Protein AF-A0A0J6UL22-F1 (afdb_monomer)

Organism: NCBI:txid298794

Foldseek 3Di:
DLPADQADPVRHGDPDGDPPVSVVVSLVVDPPVSNVVVVVVVVVVVVVVQVVCVVVVNDAPAAAADDAPFKDFPDWDFLDQDPPPRWTKIKTKIKGKHFQQFDDPVNVVVVVVVPWFWKAQPVPRAIWTKAWDAWDQDPVRDTFGWIWIGHGRDIDIDTPVRVVPTSIDGDDPVSSSVNNVVVVVPDDRIDIDIWIWTFIPCVVLVVLADDPRPYWYWYAHPVRDITITDIHDPLCVQSSCVSSVVWRPPADQLVSVLCCALVLFKKWAWAQRKIWHWDADPNDTFIWIPNDDPVCVVVLVVLVWDWDQDPNDITITQDDDPSSSSSSVSVCVVIPTGGIHTRPPPD

InterPro domains:
  IPR026741 Protein strawberry notch [PTHR12706] (19-246)
  IPR026937 Strawberry notch, helicase C domain [PF13871] (14-64)

pLDDT: mean 83.45, std 11.97, range [28.03, 97.56]

Secondary structure (DSSP, 8-state):
------B-TTSPBPSSPPPHHHHHHHHTTS-HHHHHHHHHHHHHHHHHHHHHHHHTT----SSEE---SEEEEEEEEEEEE-TTT--EEEEEEEEEEEE-----HHHHHHHHHTTPEEEEETTT--EEEEEEEEEEE-TTS-EEEEEEEEETTEEEEEEHHHHHTS-EEE--HHHHHHHHHHHHHHS-SEEEEEEEEEES--GGGGGGS-SS---EEEEE-TT--EEEEEEE-TTTHHHHHHHTT--S-SPPPHHHHHHHHHTTSEEEEETTTEEEEEEEETTEEEEEEE---HHHHHHHHHTT-EEEEETTEEEEEEPSSHHHHHHHHHHHHHS-EEEEEE-----

Solvent-accessible surface area (backbone atoms only — not comparable to full-atom values): 19570 Å² total; per-residue (Å²): 130,76,83,74,78,62,52,43,99,85,73,44,72,46,90,79,69,72,56,67,70,60,49,51,62,38,50,73,68,46,58,68,74,58,39,51,56,53,50,51,60,44,50,56,51,49,50,52,50,48,51,50,26,53,76,68,71,70,61,78,89,53,77,43,72,64,82,62,80,37,32,44,80,77,45,82,43,83,45,42,67,40,88,89,76,67,50,58,15,31,42,31,36,28,43,37,34,33,69,61,78,54,60,49,68,67,62,54,51,51,43,38,75,76,66,28,43,48,27,30,23,76,82,78,61,48,48,35,33,42,32,86,42,79,63,45,72,46,97,86,69,50,76,44,57,29,31,29,42,37,37,50,85,47,76,46,81,34,46,51,70,58,48,70,72,39,56,61,39,81,52,55,70,65,61,43,51,55,34,44,52,53,51,61,71,67,52,66,70,57,48,77,47,80,44,35,33,42,31,60,69,52,78,93,49,51,90,41,52,76,76,91,71,82,56,34,36,35,41,61,30,78,87,69,50,78,47,56,27,35,70,44,55,79,89,49,39,45,35,30,29,45,61,42,69,62,46,51,68,77,79,72,53,35,55,58,51,41,51,34,17,69,71,52,53,24,27,39,35,26,52,84,68,27,33,39,34,54,43,77,54,97,92,38,85,42,38,33,53,41,65,74,48,80,84,48,45,64,62,46,38,75,46,59,35,47,73,48,77,54,95,93,36,82,45,38,32,48,48,78,68,77,60,20,21,56,30,44,37,55,43,38,78,78,27,46,75,56,44,44,40,70,39,76,81,76,125

Nearest PDB structures (foldseek):
  5jlt-assembly3_D  TM=4.106E-01  e=2.863E+00  Tequatrovirus T4
  5w2d-assembly1_A  TM=1.701E-01  e=7.335E-01  Campylobacter jejuni
  5w17-assembly1_A  TM=1.664E-01  e=1.115E+00  Campylobacter jejuni subsp. jejuni NCTC 11168 = ATCC 700819
  8iyd-assembly1_W  TM=1.913E-01  e=1.609E+00  Escherichia phage Lambda
  5jlt-assembly1_A  TM=1.687E-01  e=4.131E+00  Tequatrovirus T4

Structure (mmCIF, N/CA/C/O backbone):
data_AF-A0A0J6UL22-F1
#
_entry.id   AF-A0A0J6UL22-F1
#
loop_
_atom_site.group_PDB
_atom_site.id
_atom_site.type_symbol
_atom_site.label_atom_id
_atom_site.label_alt_id
_atom_site.label_comp_id
_atom_site.label_asym_id
_atom_site.label_entity_id
_atom_site.label_seq_id
_atom_site.pdbx_PDB_ins_code
_atom_site.Cartn_x
_atom_site.Cartn_y
_atom_site.Cartn_z
_atom_site.occupancy
_atom_site.B_iso_or_equiv
_atom_site.auth_seq_id
_atom_site.auth_comp_id
_atom_site.auth_asym_id
_atom_site.auth_atom_id
_atom_site.pdbx_PDB_model_num
ATOM 1 N N . MET A 1 1 ? 22.409 -1.452 49.824 1.00 47.41 1 MET A N 1
ATOM 2 C CA . MET A 1 1 ? 22.297 -0.756 48.522 1.00 47.41 1 MET A CA 1
ATOM 3 C C . MET A 1 1 ? 22.723 -1.725 47.426 1.00 47.41 1 MET A C 1
ATOM 5 O O . MET A 1 1 ? 23.631 -2.503 47.690 1.00 47.41 1 MET A O 1
ATOM 9 N N . PRO A 1 2 ? 22.078 -1.743 46.251 1.00 55.66 2 PRO A N 1
ATOM 10 C CA . PRO A 1 2 ? 22.186 -2.836 45.271 1.00 55.66 2 PRO A CA 1
ATOM 11 C C . PRO A 1 2 ? 23.526 -2.958 44.512 1.00 55.66 2 PRO A C 1
ATOM 13 O O . PRO A 1 2 ? 23.614 -3.760 43.587 1.00 55.66 2 PRO A O 1
ATOM 16 N N . GLY A 1 3 ? 24.579 -2.219 44.889 1.00 62.38 3 GLY A N 1
ATOM 17 C CA . GLY A 1 3 ? 25.902 -2.326 44.250 1.00 62.38 3 GLY A CA 1
ATOM 18 C C . GLY A 1 3 ? 25.899 -1.976 42.756 1.00 62.38 3 GLY A C 1
ATOM 19 O O . GLY A 1 3 ? 26.739 -2.461 42.006 1.00 62.38 3 GLY A O 1
ATOM 20 N N . LEU A 1 4 ? 24.913 -1.184 42.327 1.00 71.81 4 LEU A N 1
ATOM 21 C CA . LEU A 1 4 ? 24.757 -0.667 40.974 1.00 71.81 4 LEU A CA 1
ATOM 22 C C . LEU A 1 4 ? 25.234 0.780 40.965 1.00 71.81 4 LEU A C 1
ATOM 24 O O . LEU A 1 4 ? 24.544 1.661 41.477 1.00 71.81 4 LEU A O 1
ATOM 28 N N . THR A 1 5 ? 26.400 1.017 40.380 1.00 74.56 5 THR A N 1
ATOM 29 C CA . THR A 1 5 ? 26.851 2.368 40.056 1.00 74.56 5 THR A CA 1
ATOM 30 C C . THR A 1 5 ? 26.334 2.677 38.660 1.00 74.56 5 THR A C 1
ATOM 32 O O . THR A 1 5 ? 26.782 2.078 37.690 1.00 74.56 5 THR A O 1
ATOM 35 N N . LEU A 1 6 ? 25.316 3.530 38.580 1.00 77.38 6 LEU A N 1
ATOM 36 C CA . LEU A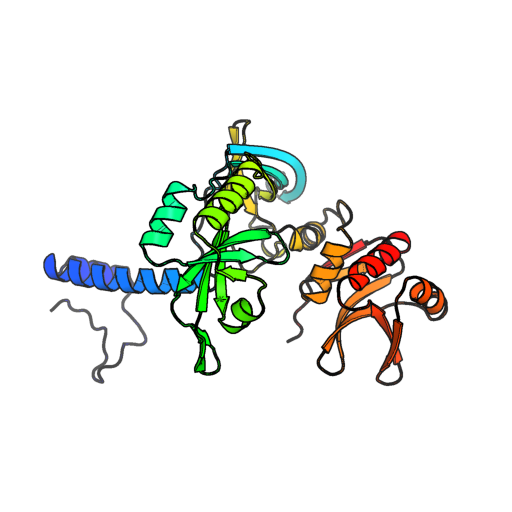 1 6 ? 24.709 3.986 37.319 1.00 77.38 6 LEU A CA 1
ATOM 37 C C . LEU A 1 6 ? 25.001 5.464 37.050 1.00 77.38 6 LEU A C 1
ATOM 39 O O . LEU A 1 6 ? 24.721 5.973 35.969 1.00 77.38 6 LEU A O 1
ATOM 43 N N . ILE A 1 7 ? 25.538 6.141 38.061 1.00 81.81 7 ILE A N 1
ATOM 44 C CA . ILE A 1 7 ? 25.716 7.579 38.115 1.00 81.81 7 ILE A CA 1
ATOM 45 C C . ILE A 1 7 ? 27.170 7.838 38.516 1.00 81.81 7 ILE A C 1
ATOM 47 O O . ILE A 1 7 ? 27.684 7.163 39.412 1.00 81.81 7 ILE A O 1
ATOM 51 N N . SER A 1 8 ? 27.831 8.771 37.840 1.00 77.12 8 SER A N 1
ATOM 52 C CA . SER A 1 8 ? 29.146 9.283 38.214 1.00 77.12 8 SER A CA 1
ATOM 53 C C . SER A 1 8 ? 29.069 10.088 39.515 1.00 77.12 8 SER A C 1
ATOM 55 O O . SER A 1 8 ? 27.994 10.491 39.965 1.00 77.12 8 SER A O 1
ATOM 57 N N . GLU A 1 9 ? 30.228 10.403 40.095 1.00 74.69 9 GLU A N 1
ATOM 58 C CA . GLU A 1 9 ? 30.326 11.290 41.265 1.00 74.69 9 GLU A CA 1
ATOM 59 C C . GLU A 1 9 ? 29.755 12.697 41.003 1.00 74.69 9 GLU A C 1
ATOM 61 O O . GLU A 1 9 ? 29.362 13.390 41.937 1.00 74.69 9 GLU A O 1
ATOM 66 N N . SER A 1 10 ? 29.644 13.101 39.733 1.00 77.38 10 SER A N 1
ATOM 67 C CA . SER A 1 10 ? 29.037 14.365 39.301 1.00 77.38 10 SER A CA 1
ATOM 68 C C . SER A 1 10 ? 27.515 14.309 39.103 1.00 77.38 10 SER A C 1
ATOM 70 O O . SER A 1 10 ? 26.918 15.314 38.725 1.00 77.38 10 SER A O 1
ATOM 72 N N . GLY A 1 11 ? 26.866 13.164 39.344 1.00 74.88 11 GLY A N 1
ATOM 73 C CA . GLY A 1 11 ? 25.418 13.011 39.167 1.00 74.88 11 GLY A CA 1
ATOM 74 C C . GLY A 1 11 ? 24.973 12.732 37.724 1.00 74.88 11 GLY A C 1
ATOM 75 O O . GLY A 1 11 ? 23.773 12.649 37.467 1.00 74.88 11 GLY A O 1
ATOM 76 N N . ALA A 1 12 ? 25.913 12.560 36.789 1.00 76.88 12 ALA A N 1
ATOM 77 C CA . ALA A 1 12 ? 25.631 12.217 35.397 1.00 76.88 12 ALA A CA 1
ATOM 78 C C . ALA A 1 12 ? 25.555 10.696 35.198 1.00 76.88 12 ALA A C 1
ATOM 80 O O . ALA A 1 12 ? 26.178 9.931 35.929 1.00 76.88 12 ALA A O 1
ATOM 81 N N . MET A 1 13 ? 24.800 10.239 34.201 1.00 79.75 13 MET A N 1
ATOM 82 C CA . MET A 1 13 ? 24.744 8.817 33.856 1.00 79.75 13 MET A CA 1
ATOM 83 C C . MET A 1 13 ? 26.109 8.348 33.336 1.00 79.75 13 MET A C 1
ATOM 85 O O . MET A 1 13 ? 26.747 9.061 32.563 1.00 79.75 13 MET A O 1
ATOM 89 N N . LEU A 1 14 ? 26.571 7.173 33.774 1.00 81.12 14 LEU A N 1
ATOM 90 C CA . LEU A 1 14 ? 27.839 6.617 33.290 1.00 81.12 14 LEU A CA 1
ATOM 91 C C . LEU A 1 14 ? 27.759 6.318 31.786 1.00 81.12 14 LEU A C 1
ATOM 93 O O . LEU A 1 14 ? 26.770 5.742 31.333 1.00 81.12 14 LEU A O 1
ATOM 97 N N . GLU A 1 15 ? 28.814 6.662 31.040 1.00 73.31 15 GLU A N 1
ATOM 98 C CA . GLU A 1 15 ? 28.927 6.342 29.606 1.00 73.31 15 GLU A CA 1
ATOM 99 C C . GLU A 1 15 ? 28.954 4.829 29.363 1.00 73.31 15 GLU A C 1
ATOM 101 O O . GLU A 1 15 ? 28.330 4.333 28.428 1.00 73.31 15 GLU A O 1
ATOM 106 N N . GLU A 1 16 ? 29.632 4.084 30.238 1.00 77.44 16 GLU A N 1
ATOM 107 C CA . GLU A 1 16 ? 29.707 2.630 30.159 1.00 77.44 16 GLU A CA 1
ATOM 108 C C . GLU A 1 16 ? 28.826 1.995 31.240 1.00 77.44 16 GLU A C 1
ATOM 110 O O . GLU A 1 16 ? 29.170 1.919 32.424 1.00 77.44 16 GLU A O 1
ATOM 115 N N . LEU A 1 17 ? 27.635 1.566 30.824 1.00 81.62 17 LEU A N 1
ATOM 116 C CA . LEU A 1 17 ? 26.662 0.945 31.713 1.00 81.62 17 LEU A CA 1
ATOM 117 C C . LEU A 1 17 ? 27.011 -0.527 31.985 1.00 81.62 17 LEU A C 1
ATOM 119 O O . LEU A 1 17 ? 27.539 -1.222 31.114 1.00 81.62 17 LEU A O 1
ATOM 123 N N . PRO A 1 18 ? 26.663 -1.058 33.173 1.00 79.00 18 PRO A N 1
ATOM 124 C CA . PRO A 1 18 ? 26.831 -2.474 33.465 1.00 79.00 18 PRO A CA 1
ATOM 125 C C . PRO A 1 18 ? 26.099 -3.357 32.437 1.00 79.00 18 PRO A C 1
ATOM 127 O O . PRO A 1 18 ? 24.977 -3.023 32.048 1.00 79.00 18 PRO A O 1
ATOM 130 N N . PRO A 1 19 ? 26.649 -4.532 32.069 1.00 82.69 19 PRO A N 1
ATOM 131 C CA . PRO A 1 19 ? 25.974 -5.466 31.172 1.00 82.69 19 PRO A CA 1
ATOM 132 C C . PRO A 1 19 ? 24.561 -5.815 31.655 1.00 82.69 19 PRO A C 1
ATOM 134 O O . PRO A 1 19 ? 24.346 -6.000 32.859 1.00 82.69 19 PRO A O 1
ATOM 137 N N . ILE A 1 20 ? 23.619 -5.987 30.720 1.00 77.31 20 ILE A N 1
ATOM 138 C CA . ILE A 1 20 ? 22.187 -6.189 31.016 1.00 77.31 20 ILE A CA 1
ATOM 139 C C . ILE A 1 20 ? 21.943 -7.313 32.035 1.00 77.31 20 ILE A C 1
ATOM 141 O O . ILE A 1 20 ? 21.164 -7.151 32.971 1.00 77.31 20 ILE A O 1
ATOM 145 N N . GLY A 1 21 ? 22.683 -8.423 31.937 1.00 75.12 21 GLY A N 1
ATOM 146 C CA . GLY A 1 21 ? 22.567 -9.540 32.876 1.00 75.12 21 GLY A CA 1
ATOM 147 C C . GLY A 1 21 ? 22.969 -9.168 34.307 1.00 75.12 21 GLY A C 1
ATOM 148 O O . GLY A 1 21 ? 22.346 -9.623 35.264 1.00 75.12 21 GLY A O 1
ATOM 149 N N . ARG A 1 22 ? 23.974 -8.299 34.487 1.00 78.06 22 ARG A N 1
ATOM 150 C CA . ARG A 1 22 ? 24.372 -7.798 35.812 1.00 78.06 22 ARG A CA 1
ATOM 151 C C . ARG A 1 22 ? 23.313 -6.847 36.362 1.00 78.06 22 ARG A C 1
ATOM 153 O O . ARG A 1 22 ? 22.968 -6.972 37.532 1.00 78.06 22 ARG A O 1
ATOM 160 N N . PHE A 1 23 ? 22.779 -5.953 35.533 1.00 79.88 23 PHE A N 1
ATOM 161 C CA . PHE A 1 23 ? 21.694 -5.050 35.916 1.00 79.88 23 PHE A CA 1
ATOM 162 C C . PHE A 1 23 ? 20.452 -5.821 36.384 1.00 79.88 23 PHE A C 1
ATOM 164 O O . PHE A 1 23 ? 20.029 -5.658 37.528 1.00 79.88 23 PHE A O 1
ATOM 171 N N . LEU A 1 24 ? 19.946 -6.744 35.561 1.00 78.38 24 LEU A N 1
ATOM 172 C CA . LEU A 1 24 ? 18.767 -7.559 35.870 1.00 78.38 24 LEU A CA 1
ATOM 173 C C . LEU A 1 24 ? 18.952 -8.373 37.153 1.00 78.38 24 LEU A C 1
ATOM 175 O O . LEU A 1 24 ? 18.105 -8.332 38.041 1.00 78.38 24 LEU A O 1
ATOM 179 N N . ASN A 1 25 ? 20.105 -9.023 37.319 1.00 80.94 25 ASN A N 1
ATOM 180 C CA . ASN A 1 25 ? 20.406 -9.787 38.531 1.00 80.94 25 ASN A CA 1
ATOM 181 C C . ASN A 1 25 ? 20.466 -8.931 39.804 1.00 80.94 25 ASN A C 1
ATOM 183 O O . ASN A 1 25 ? 20.350 -9.466 40.905 1.00 80.94 25 ASN A O 1
ATOM 187 N N . ARG A 1 26 ? 20.699 -7.619 39.693 1.00 83.75 26 ARG A N 1
ATOM 188 C CA . ARG A 1 26 ? 20.661 -6.701 40.838 1.00 83.75 26 ARG A CA 1
ATOM 189 C C . ARG A 1 26 ? 19.261 -6.133 41.070 1.00 83.75 26 ARG A C 1
ATOM 191 O O . ARG A 1 26 ? 18.883 -5.984 42.229 1.00 83.75 26 ARG A O 1
ATOM 198 N N . VAL A 1 27 ? 18.484 -5.882 40.013 1.00 78.44 27 VAL A N 1
ATOM 199 C CA . VAL A 1 27 ? 17.064 -5.501 40.123 1.00 78.44 27 VAL A CA 1
ATOM 200 C C . VAL A 1 27 ? 16.259 -6.619 40.791 1.00 78.44 27 VAL A C 1
ATOM 202 O O . VAL A 1 27 ? 15.543 -6.354 41.752 1.00 78.44 27 VAL A O 1
ATOM 205 N N . LEU A 1 28 ? 16.467 -7.876 40.386 1.00 78.31 28 LEU A N 1
ATOM 206 C CA . LEU A 1 28 ? 15.798 -9.054 40.958 1.00 78.31 28 LEU A CA 1
ATOM 207 C C . LEU A 1 28 ? 16.142 -9.312 42.436 1.00 78.31 28 LEU A C 1
ATOM 209 O O . LEU A 1 28 ? 15.417 -10.026 43.125 1.00 78.31 28 LEU A O 1
ATOM 213 N N . ALA A 1 29 ? 17.227 -8.718 42.939 1.00 83.25 29 ALA A N 1
ATOM 214 C CA . ALA A 1 29 ? 17.626 -8.794 44.343 1.00 83.25 29 ALA A CA 1
ATOM 215 C C . ALA A 1 29 ? 16.986 -7.698 45.223 1.00 83.25 29 ALA A C 1
ATOM 217 O O . ALA A 1 29 ? 17.201 -7.676 46.437 1.00 83.25 29 ALA A O 1
ATOM 218 N N . LEU A 1 30 ? 16.226 -6.760 44.642 1.00 83.19 30 LEU A N 1
ATOM 219 C CA . LEU A 1 30 ? 15.505 -5.729 45.392 1.00 83.19 30 LEU A CA 1
ATOM 220 C C . LEU A 1 30 ? 14.260 -6.309 46.077 1.00 83.19 30 LEU A C 1
ATOM 222 O O . LEU A 1 30 ? 13.790 -7.396 45.759 1.00 83.19 30 LEU A O 1
ATOM 226 N N . ARG A 1 31 ? 13.668 -5.565 47.015 1.00 86.88 31 ARG A N 1
ATOM 227 C CA . ARG A 1 31 ? 12.355 -5.940 47.567 1.00 86.88 31 ARG A CA 1
ATOM 228 C C . ARG A 1 31 ? 11.290 -5.854 46.474 1.00 86.88 31 ARG A C 1
ATOM 230 O O . ARG A 1 31 ? 11.311 -4.902 45.697 1.00 86.88 31 ARG A O 1
ATOM 237 N N . ILE A 1 32 ? 10.324 -6.772 46.493 1.00 77.69 32 ILE A N 1
ATOM 238 C CA . ILE A 1 32 ? 9.250 -6.897 45.486 1.00 77.69 32 ILE A CA 1
ATOM 239 C C . ILE A 1 32 ? 8.570 -5.547 45.195 1.00 77.69 32 ILE A C 1
ATOM 241 O O . ILE A 1 32 ? 8.448 -5.155 44.043 1.00 77.69 32 ILE A O 1
ATOM 245 N N . ALA A 1 33 ? 8.231 -4.769 46.228 1.00 80.31 33 ALA A N 1
ATOM 246 C CA . ALA A 1 33 ? 7.597 -3.458 46.048 1.00 80.31 33 ALA A CA 1
ATOM 247 C C . ALA A 1 33 ? 8.454 -2.445 45.257 1.00 80.31 33 ALA A C 1
ATOM 249 O O . ALA A 1 33 ? 7.917 -1.605 44.543 1.00 80.31 33 ALA A O 1
ATOM 250 N N . MET A 1 34 ? 9.783 -2.511 45.381 1.00 80.50 34 MET A N 1
ATOM 251 C CA . MET A 1 34 ? 10.701 -1.649 44.630 1.00 80.50 34 MET A CA 1
ATOM 252 C C . MET A 1 34 ? 10.921 -2.167 43.206 1.00 80.50 34 MET A C 1
ATOM 254 O O . MET A 1 34 ? 11.048 -1.362 42.290 1.00 80.50 34 MET A O 1
ATOM 258 N N . GLN A 1 35 ? 10.936 -3.491 43.019 1.00 73.94 35 GLN A N 1
ATOM 259 C CA . GLN A 1 35 ? 10.966 -4.097 41.686 1.00 73.94 35 GLN A CA 1
ATOM 260 C C . GLN A 1 35 ? 9.747 -3.655 40.874 1.00 73.94 35 GLN A C 1
ATOM 262 O O . GLN A 1 35 ? 9.916 -3.124 39.783 1.00 73.94 35 GLN A O 1
ATOM 267 N N . ASN A 1 36 ? 8.543 -3.772 41.446 1.00 77.25 36 ASN A N 1
ATOM 268 C CA . ASN A 1 36 ? 7.298 -3.409 40.766 1.00 77.25 36 ASN A CA 1
ATOM 269 C C . ASN A 1 36 ? 7.284 -1.943 40.321 1.00 77.25 36 ASN A C 1
ATOM 271 O O . ASN A 1 36 ? 6.987 -1.678 39.167 1.00 77.25 36 ASN A O 1
ATOM 275 N N . ARG A 1 37 ? 7.693 -0.999 41.183 1.00 80.94 37 ARG A N 1
ATOM 276 C CA . ARG A 1 37 ? 7.780 0.427 40.803 1.00 80.94 37 ARG A CA 1
ATOM 277 C C . ARG A 1 37 ? 8.763 0.689 39.664 1.00 80.94 37 ARG A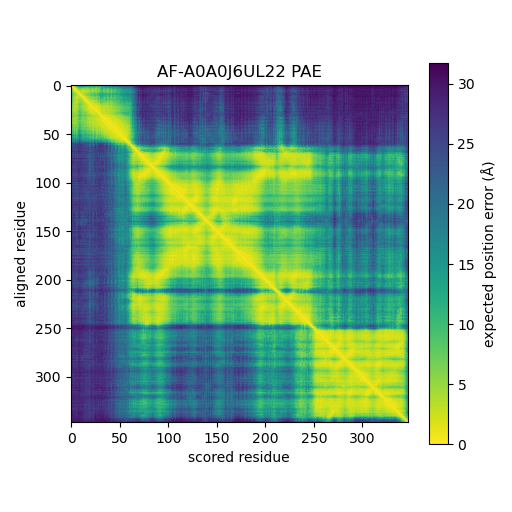 C 1
ATOM 279 O O . ARG A 1 37 ? 8.549 1.587 38.859 1.00 80.94 37 ARG A O 1
ATOM 286 N N . LEU A 1 38 ? 9.872 -0.048 39.629 1.00 78.31 38 LEU A N 1
ATOM 287 C CA . LEU A 1 38 ? 10.884 0.111 38.589 1.00 78.31 38 LEU A CA 1
ATOM 288 C C . LEU A 1 38 ? 10.404 -0.474 37.255 1.00 78.31 38 LEU A C 1
ATOM 290 O O . LEU A 1 38 ? 10.645 0.137 36.218 1.00 78.31 38 LEU A O 1
ATOM 294 N N . PHE A 1 39 ? 9.704 -1.611 37.289 1.00 76.19 39 PHE A N 1
ATOM 295 C CA . PHE A 1 39 ? 9.080 -2.199 36.105 1.00 76.19 39 PHE A CA 1
ATOM 296 C C . PHE A 1 39 ? 7.917 -1.354 35.584 1.00 76.19 39 PHE A C 1
ATOM 298 O O . PHE A 1 39 ? 7.878 -1.099 34.3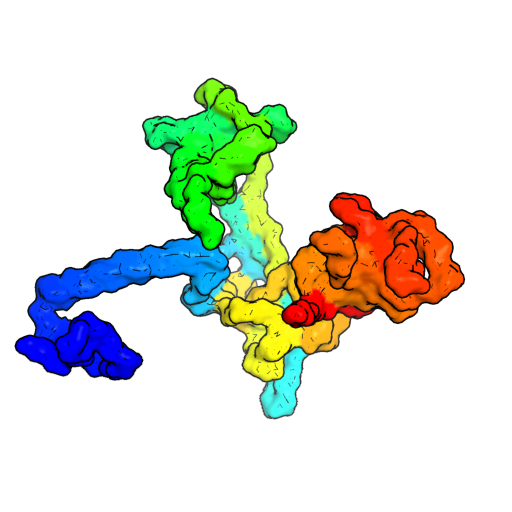92 1.00 76.19 39 PHE A O 1
ATOM 305 N N . GLU A 1 40 ? 7.061 -0.821 36.454 1.00 76.88 40 GLU A N 1
ATOM 306 C CA . GLU A 1 40 ? 5.960 0.075 36.076 1.00 76.88 40 GLU A CA 1
ATOM 307 C C . GLU A 1 40 ? 6.480 1.337 35.363 1.00 76.88 40 GLU A C 1
ATOM 309 O O . GLU A 1 40 ? 6.083 1.636 34.241 1.00 76.88 40 GLU A O 1
ATOM 314 N N . ALA A 1 41 ? 7.483 2.015 35.935 1.00 77.94 41 ALA A N 1
ATOM 315 C CA . ALA A 1 41 ? 8.106 3.177 35.296 1.00 77.94 41 ALA A CA 1
ATOM 316 C C . ALA A 1 41 ? 8.849 2.834 33.988 1.00 77.94 41 ALA A C 1
ATOM 318 O O . ALA A 1 41 ? 8.998 3.685 33.106 1.00 77.94 41 ALA A O 1
ATOM 319 N N . PHE A 1 42 ? 9.369 1.610 33.861 1.00 77.50 42 PHE A N 1
ATOM 320 C CA . PHE A 1 42 ? 9.964 1.124 32.618 1.00 77.50 42 PHE A CA 1
ATOM 321 C C . PHE A 1 42 ? 8.892 0.852 31.557 1.00 77.50 42 PHE A C 1
ATOM 323 O O . PHE A 1 42 ? 9.063 1.280 30.420 1.00 77.50 42 PHE A O 1
ATOM 330 N N . GLU A 1 43 ? 7.791 0.199 31.927 1.00 67.19 43 GLU A N 1
ATOM 331 C CA . GLU A 1 43 ? 6.658 -0.108 31.052 1.00 67.19 43 GLU A CA 1
ATOM 332 C C . GLU A 1 43 ? 5.997 1.164 30.516 1.00 67.19 43 GLU A C 1
ATOM 334 O O . GLU A 1 43 ? 5.757 1.250 29.315 1.00 67.19 43 GLU A O 1
ATOM 339 N N . GLU A 1 44 ? 5.801 2.192 31.347 1.00 78.50 44 GLU A N 1
ATOM 340 C CA . GLU A 1 44 ? 5.288 3.497 30.902 1.00 78.50 44 GLU A CA 1
ATOM 341 C C . GLU A 1 44 ? 6.195 4.150 29.847 1.00 78.50 44 GLU A C 1
ATOM 343 O O . GLU A 1 44 ? 5.733 4.640 28.815 1.00 78.50 44 GLU A O 1
ATOM 348 N N . ARG A 1 45 ? 7.513 4.142 30.076 1.00 79.19 45 ARG A N 1
ATOM 349 C CA . ARG A 1 45 ? 8.487 4.707 29.127 1.00 79.19 45 ARG A CA 1
ATOM 350 C C . ARG A 1 45 ? 8.572 3.884 27.852 1.00 79.19 45 ARG A C 1
ATOM 352 O O . ARG A 1 45 ? 8.693 4.453 26.771 1.00 79.19 45 ARG A O 1
ATOM 359 N N . LEU A 1 46 ? 8.502 2.562 27.974 1.00 63.47 46 LEU A N 1
ATOM 360 C CA . LEU A 1 46 ? 8.474 1.659 26.836 1.00 63.47 46 LEU A CA 1
ATOM 361 C C . LEU A 1 46 ? 7.211 1.893 26.001 1.00 63.47 46 LEU A C 1
ATOM 363 O O . LEU A 1 46 ? 7.326 2.002 24.787 1.00 63.47 46 LEU A O 1
ATOM 367 N N . ALA A 1 47 ? 6.044 2.061 26.627 1.00 69.12 47 ALA A N 1
ATOM 368 C CA . ALA A 1 47 ? 4.797 2.383 25.939 1.00 69.12 47 ALA A CA 1
ATOM 369 C C . ALA A 1 47 ? 4.901 3.700 25.157 1.00 69.12 47 ALA A C 1
ATOM 371 O O . ALA A 1 47 ? 4.552 3.733 23.982 1.00 69.12 47 ALA A O 1
ATOM 372 N N . LEU A 1 48 ? 5.472 4.752 25.752 1.00 74.88 48 LEU A N 1
ATOM 373 C CA . LEU A 1 48 ? 5.697 6.035 25.071 1.00 74.88 48 LEU A CA 1
ATOM 374 C C . LEU A 1 48 ? 6.669 5.922 23.886 1.00 74.88 48 LEU A C 1
ATOM 376 O O . LEU A 1 48 ? 6.442 6.522 22.836 1.00 74.88 48 LEU A O 1
ATOM 380 N N . VAL A 1 49 ? 7.749 5.148 24.031 1.00 67.69 49 VAL A N 1
ATOM 381 C CA . VAL A 1 49 ? 8.704 4.899 22.938 1.00 67.69 49 VAL A CA 1
ATOM 382 C C . VAL A 1 49 ? 8.055 4.076 21.826 1.00 67.69 49 VAL A C 1
ATOM 384 O O . VAL A 1 49 ? 8.258 4.386 20.655 1.00 67.69 49 VAL A O 1
ATOM 387 N N . ILE A 1 50 ? 7.253 3.066 22.172 1.00 64.62 50 ILE A N 1
ATOM 388 C CA . ILE A 1 50 ? 6.492 2.255 21.215 1.00 64.62 50 ILE A CA 1
ATOM 389 C C . ILE A 1 50 ? 5.469 3.124 20.483 1.00 64.62 50 ILE A C 1
ATOM 391 O O . ILE A 1 50 ? 5.432 3.093 19.260 1.00 64.62 50 ILE A O 1
ATOM 395 N N . GLU A 1 51 ? 4.682 3.941 21.183 1.00 67.62 51 GLU A N 1
ATOM 396 C CA . GLU A 1 51 ? 3.734 4.871 20.560 1.00 67.62 51 GLU A CA 1
ATOM 397 C C . GLU A 1 51 ? 4.439 5.863 19.630 1.00 67.62 51 GLU A C 1
ATOM 399 O O . GLU A 1 51 ? 3.973 6.096 18.513 1.00 67.62 51 GLU A O 1
ATOM 404 N N . GLY A 1 52 ? 5.591 6.398 20.046 1.00 64.12 52 GLY A N 1
ATOM 405 C CA . GLY A 1 52 ? 6.431 7.251 19.209 1.00 64.12 52 GLY A CA 1
ATOM 406 C C . GLY A 1 52 ? 6.944 6.526 17.963 1.00 64.12 52 GLY A C 1
ATOM 407 O O . GLY A 1 52 ? 6.842 7.054 16.859 1.00 64.12 52 GLY A O 1
ATOM 408 N N . ALA A 1 53 ? 7.432 5.293 18.112 1.00 56.81 53 ALA A N 1
ATOM 409 C CA . ALA A 1 53 ? 7.921 4.474 17.007 1.00 56.81 53 ALA A CA 1
ATOM 410 C C . ALA A 1 53 ? 6.793 4.043 16.052 1.00 56.81 53 ALA A C 1
ATOM 412 O O . ALA A 1 53 ? 6.994 4.047 14.838 1.00 56.81 53 ALA A O 1
ATOM 413 N N . ILE A 1 54 ? 5.601 3.722 16.570 1.00 56.84 54 ILE A N 1
ATOM 414 C CA . ILE A 1 54 ? 4.395 3.426 15.781 1.00 56.84 54 ILE A CA 1
ATOM 415 C C . ILE A 1 54 ? 3.969 4.679 15.015 1.00 56.84 54 ILE A C 1
ATOM 417 O O . ILE A 1 54 ? 3.722 4.608 13.813 1.00 56.84 54 ILE A O 1
ATOM 421 N N . SER A 1 55 ? 3.927 5.837 15.681 1.00 51.88 55 SER A N 1
ATOM 422 C CA . SER A 1 55 ? 3.580 7.115 15.052 1.00 51.88 55 SER A CA 1
ATOM 423 C C . SER A 1 55 ? 4.594 7.539 13.987 1.00 51.88 55 SER A C 1
ATOM 425 O O . SER A 1 55 ? 4.211 8.190 13.019 1.00 51.88 55 SER A O 1
ATOM 427 N N . ALA A 1 56 ? 5.868 7.182 14.156 1.00 51.38 56 ALA A N 1
ATOM 428 C CA . ALA A 1 56 ? 6.933 7.430 13.188 1.00 51.38 56 ALA A CA 1
ATOM 429 C C . ALA A 1 56 ? 7.034 6.345 12.098 1.00 51.38 56 ALA A C 1
ATOM 431 O O . ALA A 1 56 ? 7.792 6.512 11.146 1.00 51.38 56 ALA A O 1
ATOM 432 N N . GLY A 1 57 ? 6.297 5.234 12.224 1.00 42.44 57 GLY A N 1
ATOM 433 C CA . GLY A 1 57 ? 6.343 4.106 11.289 1.00 42.44 57 GLY A CA 1
ATOM 434 C C . GLY A 1 57 ? 7.637 3.282 11.332 1.00 42.44 57 GLY A C 1
ATOM 435 O O . GLY A 1 57 ? 7.922 2.570 10.377 1.00 42.44 57 GLY A O 1
ATOM 436 N N . VAL A 1 58 ? 8.425 3.377 12.410 1.00 45.72 58 VAL A N 1
ATOM 437 C CA . VAL A 1 58 ? 9.733 2.698 12.576 1.00 45.72 58 VAL A CA 1
ATOM 438 C C . VAL A 1 58 ? 9.667 1.575 13.626 1.00 45.72 58 VAL A C 1
ATOM 440 O O . VAL A 1 58 ? 10.678 0.988 14.000 1.00 45.72 58 VAL A O 1
ATOM 443 N N . TYR A 1 59 ? 8.478 1.271 14.150 1.00 50.16 59 TYR A N 1
ATOM 444 C CA . TYR A 1 59 ? 8.305 0.202 15.130 1.00 50.16 59 TYR A CA 1
ATOM 445 C C . TYR A 1 59 ? 8.393 -1.183 14.469 1.00 50.16 59 TYR A C 1
ATOM 447 O O . TYR A 1 59 ? 7.505 -1.566 13.710 1.00 50.16 59 TYR A O 1
ATOM 455 N N . ASP A 1 60 ? 9.460 -1.924 14.778 1.00 53.97 60 ASP A N 1
ATOM 456 C CA . ASP A 1 60 ? 9.707 -3.291 14.304 1.00 53.97 60 ASP A CA 1
ATOM 457 C C . ASP A 1 60 ? 9.327 -4.311 15.394 1.00 53.97 60 ASP A C 1
ATOM 459 O O . ASP A 1 60 ? 9.968 -4.398 16.444 1.00 53.97 60 ASP A O 1
ATOM 463 N N . VAL A 1 61 ? 8.254 -5.072 15.156 1.00 53.53 61 VAL A N 1
ATOM 464 C CA . VAL A 1 61 ? 7.708 -6.089 16.077 1.00 53.53 61 VAL A CA 1
ATOM 465 C C . VAL A 1 61 ? 8.406 -7.454 15.902 1.00 53.53 61 VAL A C 1
ATOM 467 O O . VAL A 1 61 ? 8.131 -8.403 16.639 1.00 53.53 61 VAL A O 1
ATOM 470 N N . GLY A 1 62 ? 9.352 -7.579 14.964 1.00 55.81 62 GLY A N 1
ATOM 471 C CA . GLY A 1 62 ? 10.007 -8.840 14.626 1.00 55.81 62 GLY A CA 1
ATOM 472 C C . GLY A 1 62 ? 9.179 -9.687 13.654 1.00 55.81 62 GLY A C 1
ATOM 473 O O . GLY A 1 62 ? 8.650 -9.180 12.668 1.00 55.81 62 GLY A O 1
ATOM 474 N N . VAL A 1 63 ? 9.101 -11.008 13.882 1.00 58.50 63 VAL A N 1
ATOM 475 C CA . VAL A 1 63 ? 8.353 -11.906 12.981 1.00 58.50 63 VAL A CA 1
ATOM 476 C C . VAL A 1 63 ? 6.853 -11.765 13.219 1.00 58.50 63 VAL A C 1
ATOM 478 O O . VAL A 1 63 ? 6.306 -12.362 14.147 1.00 58.50 63 VAL A O 1
ATOM 481 N N . GLU A 1 64 ? 6.180 -11.014 12.356 1.00 72.56 64 GLU A N 1
ATOM 482 C CA . GLU A 1 64 ? 4.733 -10.833 12.417 1.00 72.56 64 GLU A CA 1
ATOM 483 C C . GLU A 1 64 ? 4.001 -12.010 11.759 1.00 72.56 64 GLU A C 1
ATOM 485 O O . GLU A 1 64 ? 4.343 -12.468 10.665 1.00 72.56 64 GLU A O 1
ATOM 490 N N . VAL A 1 65 ? 2.966 -12.520 12.429 1.00 75.31 65 VAL A N 1
ATOM 491 C CA . VAL A 1 65 ? 2.058 -13.505 11.832 1.00 75.31 65 VAL A CA 1
ATOM 492 C C . VAL A 1 65 ? 0.960 -12.745 11.102 1.00 75.31 65 VAL A C 1
ATOM 494 O O . VAL A 1 65 ? 0.106 -12.124 11.737 1.00 75.31 65 VAL A O 1
ATOM 497 N N . LEU A 1 66 ? 0.966 -12.805 9.771 1.00 75.19 66 LEU A N 1
ATOM 498 C CA . LEU A 1 66 ? -0.132 -12.268 8.979 1.00 75.19 66 LEU A CA 1
ATOM 499 C C . LEU A 1 66 ? -1.359 -13.150 9.186 1.00 75.19 66 LEU A C 1
ATOM 501 O O . LEU A 1 66 ? -1.314 -14.371 9.023 1.00 75.19 66 LEU A O 1
ATOM 505 N N . THR A 1 67 ? -2.458 -12.505 9.564 1.00 71.62 67 THR A N 1
ATOM 506 C CA . THR A 1 67 ? -3.760 -13.139 9.745 1.00 71.62 67 THR A CA 1
ATOM 507 C C . THR A 1 67 ? -4.748 -12.513 8.772 1.00 71.62 67 THR A C 1
ATOM 509 O O . THR A 1 67 ? -4.864 -11.290 8.682 1.00 71.62 67 THR A O 1
ATOM 512 N N . ALA A 1 68 ? -5.435 -13.371 8.028 1.00 75.56 68 ALA A N 1
ATOM 513 C CA . ALA A 1 68 ? -6.500 -13.021 7.104 1.00 75.56 68 ALA A CA 1
ATOM 514 C C . ALA A 1 68 ? -7.465 -14.205 7.001 1.00 75.56 68 ALA A C 1
ATOM 516 O O . ALA A 1 68 ? -7.166 -15.309 7.460 1.00 75.56 68 ALA A O 1
ATOM 517 N N . GLU A 1 69 ? -8.629 -13.968 6.412 1.00 82.31 69 GLU A N 1
ATOM 518 C CA . GLU A 1 69 ? -9.643 -14.989 6.177 1.00 82.31 69 GLU A CA 1
ATOM 519 C C . GLU A 1 69 ? -9.225 -15.982 5.089 1.00 82.31 69 GLU A C 1
ATOM 521 O O . GLU A 1 69 ? -9.678 -17.123 5.124 1.00 82.31 69 GLU A O 1
ATOM 526 N N . SER A 1 70 ? -8.371 -15.569 4.148 1.00 85.75 70 SER A N 1
ATOM 527 C CA . SER A 1 70 ? -7.779 -16.463 3.152 1.00 85.75 70 SER A CA 1
ATOM 528 C C . SER A 1 70 ? -6.447 -15.929 2.626 1.00 85.75 70 SER A C 1
ATOM 530 O O . SER A 1 70 ? -6.277 -14.721 2.422 1.00 85.75 70 SER A O 1
ATOM 532 N N . PHE A 1 71 ? -5.516 -16.854 2.390 1.00 90.81 71 PHE A N 1
ATOM 533 C CA . PHE A 1 71 ? -4.274 -16.621 1.658 1.00 90.81 71 PHE A CA 1
ATOM 534 C C . PHE A 1 71 ? -4.130 -17.671 0.557 1.00 90.81 71 PHE A C 1
ATOM 536 O O . PHE A 1 71 ? -3.960 -18.862 0.835 1.00 90.81 71 PHE A O 1
ATOM 543 N N . THR A 1 72 ? -4.116 -17.226 -0.699 1.00 94.00 72 THR A N 1
ATOM 544 C CA . THR A 1 72 ? -3.932 -18.098 -1.866 1.00 94.00 72 THR A CA 1
ATOM 545 C C . THR A 1 72 ? -2.697 -17.676 -2.650 1.00 94.00 72 THR A C 1
ATOM 547 O O . THR A 1 72 ? -2.609 -16.539 -3.102 1.00 94.00 72 THR A O 1
ATOM 550 N N . VAL A 1 73 ? -1.738 -18.586 -2.841 1.00 94.12 73 VAL A N 1
ATOM 551 C CA . VAL A 1 73 ? -0.584 -18.341 -3.721 1.00 94.12 73 VAL A CA 1
ATOM 552 C C . VAL A 1 73 ? -1.066 -18.410 -5.167 1.00 94.12 73 VAL A C 1
ATOM 554 O O . VAL A 1 73 ? -1.497 -19.467 -5.624 1.00 94.12 73 VAL A O 1
ATOM 557 N N . THR A 1 74 ? -1.011 -17.287 -5.876 1.00 93.25 74 THR A N 1
ATOM 558 C CA . THR A 1 74 ? -1.453 -17.176 -7.272 1.00 93.25 74 THR A CA 1
ATOM 559 C C . THR A 1 74 ? -0.306 -17.330 -8.260 1.00 93.25 74 THR A C 1
ATOM 561 O O . THR A 1 74 ? -0.544 -17.743 -9.390 1.00 93.25 74 THR A O 1
ATOM 564 N N . ASP A 1 75 ? 0.924 -17.006 -7.852 1.00 92.00 75 ASP A N 1
ATOM 565 C CA . ASP A 1 75 ? 2.117 -17.157 -8.687 1.00 92.00 75 ASP A CA 1
ATOM 566 C C . ASP A 1 75 ? 3.366 -17.497 -7.858 1.00 92.00 75 ASP A C 1
ATOM 568 O O . ASP A 1 75 ? 3.458 -17.149 -6.673 1.00 92.00 75 ASP A O 1
ATOM 572 N N . ARG A 1 76 ? 4.321 -18.201 -8.481 1.00 93.69 76 ARG A N 1
ATOM 573 C CA . ARG A 1 76 ? 5.588 -18.623 -7.867 1.00 93.69 76 ARG A CA 1
ATOM 574 C C . ARG A 1 76 ? 6.721 -18.612 -8.883 1.00 93.69 76 ARG A C 1
ATOM 576 O O . ARG A 1 76 ? 6.792 -19.468 -9.762 1.00 93.69 76 ARG A O 1
ATOM 583 N N . GLU A 1 77 ? 7.705 -17.760 -8.637 1.00 92.69 77 GLU A N 1
ATOM 584 C CA . GLU A 1 77 ? 8.901 -17.638 -9.469 1.00 92.69 77 GLU A CA 1
ATOM 585 C C . GLU A 1 77 ? 10.164 -17.954 -8.664 1.00 92.69 77 GLU A C 1
ATOM 587 O O . GLU A 1 77 ? 10.262 -17.631 -7.482 1.00 92.69 77 GLU A O 1
ATOM 592 N N . VAL A 1 78 ? 11.154 -18.603 -9.282 1.00 92.94 78 VAL A N 1
ATOM 593 C CA . VAL A 1 78 ? 12.449 -18.889 -8.640 1.00 92.94 78 VAL A CA 1
ATOM 594 C C . VAL A 1 78 ? 13.348 -17.660 -8.753 1.00 92.94 78 VAL A C 1
ATOM 596 O O . VAL A 1 78 ? 13.875 -17.371 -9.821 1.00 92.94 78 VAL A O 1
ATOM 599 N N . ALA A 1 79 ? 13.554 -16.960 -7.640 1.00 89.19 79 ALA A N 1
ATOM 600 C CA . ALA A 1 79 ? 14.392 -15.764 -7.551 1.00 89.19 79 ALA A CA 1
ATOM 601 C C . ALA A 1 79 ? 15.887 -16.075 -7.402 1.00 89.19 79 ALA A C 1
ATOM 603 O O . ALA A 1 79 ? 16.745 -15.314 -7.847 1.00 89.19 79 ALA A O 1
ATOM 604 N N . TYR A 1 80 ? 16.222 -17.170 -6.723 1.00 89.25 80 TYR A N 1
ATOM 605 C CA . TYR A 1 80 ? 17.606 -17.567 -6.493 1.00 89.25 80 TYR A CA 1
ATOM 606 C C . TYR A 1 80 ? 17.700 -19.067 -6.240 1.00 89.25 80 TYR A C 1
ATOM 608 O O . TYR A 1 80 ? 16.805 -19.665 -5.648 1.00 89.25 80 TYR A O 1
ATOM 616 N N . THR A 1 81 ? 18.801 -19.671 -6.681 1.00 91.19 81 THR A N 1
ATOM 617 C CA . THR A 1 81 ? 19.136 -21.065 -6.383 1.00 91.19 81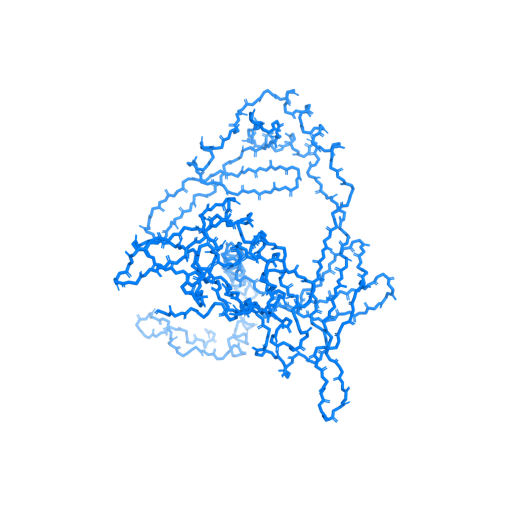 THR A CA 1
ATOM 618 C C . THR A 1 81 ? 20.494 -21.090 -5.706 1.00 91.19 81 THR A C 1
ATOM 620 O O . THR A 1 81 ? 21.485 -20.630 -6.274 1.00 91.19 81 THR A O 1
ATOM 623 N N . HIS A 1 82 ? 20.540 -21.600 -4.478 1.00 88.69 82 HIS A N 1
ATOM 624 C CA . HIS A 1 82 ? 21.772 -21.644 -3.706 1.00 88.69 82 HIS A CA 1
ATOM 625 C C . HIS A 1 82 ? 22.733 -22.695 -4.289 1.00 88.69 82 HIS A C 1
ATOM 627 O O . HIS A 1 82 ? 22.370 -23.871 -4.354 1.00 88.69 82 HIS A O 1
ATOM 633 N N . PRO A 1 83 ? 23.967 -22.324 -4.681 1.00 86.19 83 PRO A N 1
ATOM 634 C CA . PRO A 1 83 ? 24.840 -23.193 -5.469 1.00 86.19 83 PRO A CA 1
ATOM 635 C C . PRO A 1 83 ? 25.306 -24.444 -4.716 1.00 86.19 83 PRO A C 1
ATOM 637 O O . PRO A 1 83 ? 25.520 -25.477 -5.338 1.00 86.19 83 PRO A O 1
ATOM 640 N N . ALA A 1 84 ? 25.449 -24.376 -3.387 1.00 83.88 84 ALA A N 1
ATOM 641 C CA . ALA A 1 84 ? 25.950 -25.507 -2.603 1.00 83.88 84 ALA A CA 1
ATOM 642 C C . ALA A 1 84 ? 24.850 -26.480 -2.148 1.00 83.88 84 ALA A C 1
ATOM 644 O O . ALA A 1 84 ? 25.118 -27.664 -1.981 1.00 83.88 84 ALA A O 1
ATOM 645 N N . SER A 1 85 ? 23.625 -25.996 -1.923 1.00 86.81 85 SER A N 1
ATOM 646 C CA . SER A 1 85 ? 22.526 -26.824 -1.392 1.00 86.81 85 SER A CA 1
ATOM 647 C C . SER A 1 85 ? 21.419 -27.105 -2.404 1.00 86.81 85 SER A C 1
ATOM 649 O O . SER A 1 85 ? 20.540 -27.909 -2.117 1.00 86.81 85 SER A O 1
ATOM 651 N N . GLY A 1 86 ? 21.407 -26.418 -3.550 1.00 85.69 86 GLY A N 1
ATOM 652 C CA . GLY A 1 86 ? 20.314 -26.471 -4.523 1.00 85.69 86 GLY A CA 1
ATOM 653 C C . GLY A 1 86 ? 19.001 -25.854 -4.027 1.00 85.69 86 GLY A C 1
ATOM 654 O O . GLY A 1 86 ? 18.011 -25.882 -4.748 1.00 85.69 86 GLY A O 1
ATOM 655 N N . ALA A 1 87 ? 18.965 -25.296 -2.812 1.00 84.00 87 ALA A N 1
ATOM 656 C CA . ALA A 1 87 ? 17.751 -24.728 -2.241 1.00 84.00 87 ALA A CA 1
ATOM 657 C C . ALA A 1 87 ? 17.288 -23.501 -3.038 1.00 84.00 87 ALA A C 1
ATOM 659 O O . ALA A 1 87 ? 18.092 -22.623 -3.368 1.00 84.00 87 ALA A O 1
ATOM 660 N N . HIS A 1 88 ? 15.986 -23.434 -3.306 1.00 90.50 88 HIS A N 1
ATOM 661 C CA . HIS A 1 88 ? 15.372 -22.324 -4.018 1.00 90.50 88 HIS A CA 1
ATOM 662 C C . HIS A 1 88 ? 14.863 -21.250 -3.057 1.00 90.50 88 HIS A C 1
ATOM 664 O O . HIS A 1 88 ? 14.287 -21.536 -2.006 1.00 90.50 88 HIS A O 1
ATOM 670 N N . THR A 1 89 ? 15.045 -20.004 -3.468 1.00 91.12 89 THR A N 1
ATOM 671 C CA . THR A 1 89 ? 14.344 -18.844 -2.931 1.00 91.12 89 THR A CA 1
ATOM 672 C C . THR A 1 89 ? 13.351 -18.391 -3.985 1.00 91.12 89 THR A C 1
ATOM 674 O O . THR A 1 89 ? 13.708 -18.250 -5.157 1.00 91.12 89 THR A O 1
ATOM 677 N N . HIS A 1 90 ? 12.107 -18.183 -3.578 1.00 93.12 90 HIS A N 1
ATOM 678 C CA . HIS A 1 90 ? 11.001 -17.853 -4.460 1.00 93.12 90 HIS A CA 1
ATOM 679 C C . HIS A 1 90 ? 10.495 -16.437 -4.213 1.00 93.12 90 HIS A C 1
ATOM 681 O O . HIS A 1 90 ? 10.462 -15.986 -3.070 1.00 93.12 90 HIS A O 1
ATOM 687 N N . LEU A 1 91 ? 10.053 -15.773 -5.277 1.00 92.62 91 LEU A N 1
ATOM 688 C CA . LEU A 1 91 ? 9.117 -14.659 -5.193 1.00 92.62 91 LEU A CA 1
ATOM 689 C C . LEU A 1 91 ? 7.710 -15.231 -5.383 1.00 92.62 91 LEU A C 1
ATOM 691 O O . LEU A 1 91 ? 7.449 -15.920 -6.367 1.00 92.62 91 LEU A O 1
ATOM 695 N N . LEU A 1 92 ? 6.830 -14.979 -4.422 1.00 93.06 92 LEU A N 1
ATOM 696 C CA . LEU A 1 92 ? 5.439 -15.407 -4.449 1.00 93.06 92 LEU A CA 1
ATOM 697 C C . LEU A 1 92 ? 4.525 -14.210 -4.652 1.00 93.06 92 LEU A C 1
ATOM 699 O O . LEU A 1 92 ? 4.733 -13.166 -4.030 1.00 93.06 92 LEU A O 1
ATOM 703 N N . THR A 1 93 ? 3.471 -14.404 -5.434 1.00 92.44 93 THR A N 1
ATOM 704 C CA . THR A 1 93 ? 2.307 -13.517 -5.446 1.00 92.44 93 THR A CA 1
ATOM 705 C C . THR A 1 93 ? 1.173 -14.214 -4.716 1.00 92.44 93 THR A C 1
ATOM 707 O O . THR A 1 93 ? 0.847 -15.363 -5.014 1.00 92.44 93 THR A O 1
ATOM 710 N N . ILE A 1 94 ? 0.617 -13.545 -3.711 1.00 92.44 94 ILE A N 1
ATOM 711 C CA . ILE A 1 94 ? -0.382 -14.103 -2.804 1.00 92.44 94 ILE A CA 1
ATOM 712 C C . ILE A 1 94 ? -1.597 -13.183 -2.806 1.00 92.44 94 ILE A C 1
ATOM 714 O O . ILE A 1 94 ? -1.483 -12.004 -2.479 1.00 92.44 94 ILE A O 1
ATOM 718 N N . ALA A 1 95 ? -2.761 -13.727 -3.139 1.00 92.50 95 ALA A N 1
ATOM 719 C CA . ALA A 1 95 ? -4.032 -13.067 -2.897 1.00 92.50 95 ALA A CA 1
ATOM 720 C C . ALA A 1 95 ? -4.384 -13.205 -1.408 1.00 92.50 95 ALA A C 1
ATOM 722 O O . ALA A 1 95 ? -4.531 -14.315 -0.893 1.00 92.50 95 ALA A O 1
ATOM 723 N N . GLU A 1 96 ? -4.481 -12.074 -0.719 1.00 91.94 96 GLU A N 1
ATOM 724 C CA . GLU A 1 96 ? -4.999 -11.947 0.638 1.00 91.94 96 GLU A CA 1
ATOM 725 C C . GLU A 1 96 ? -6.457 -11.506 0.559 1.00 91.94 96 GLU A C 1
ATOM 727 O O . GLU A 1 96 ? -6.775 -10.506 -0.085 1.00 91.94 96 GLU A O 1
ATOM 732 N N . ARG A 1 97 ? -7.339 -12.207 1.268 1.00 91.31 97 ARG A N 1
ATOM 733 C CA . ARG A 1 97 ? -8.728 -11.790 1.448 1.00 91.31 97 ARG A CA 1
ATOM 734 C C . ARG A 1 97 ? -8.994 -11.562 2.924 1.00 91.31 97 ARG A C 1
ATOM 736 O O . ARG A 1 97 ? -8.897 -12.490 3.725 1.00 91.31 97 ARG A O 1
ATOM 743 N N . ARG A 1 98 ? -9.352 -10.327 3.275 1.00 88.25 98 ARG A N 1
ATOM 744 C CA . ARG A 1 98 ? -9.599 -9.903 4.653 1.00 88.25 98 ARG A CA 1
ATOM 745 C C . ARG A 1 98 ? -11.039 -9.452 4.843 1.00 88.25 98 ARG A C 1
ATOM 747 O O . ARG A 1 98 ? -11.542 -8.649 4.068 1.00 88.25 98 ARG A O 1
ATOM 754 N N . ARG A 1 99 ? -11.720 -9.917 5.886 1.00 86.88 99 ARG A N 1
ATOM 755 C CA . ARG A 1 99 ? -13.074 -9.462 6.215 1.00 86.88 99 ARG A CA 1
ATOM 756 C C . ARG A 1 99 ? -13.013 -8.039 6.739 1.00 86.88 99 ARG A C 1
ATOM 758 O O . ARG A 1 99 ? -12.256 -7.724 7.662 1.00 86.88 99 ARG A O 1
ATOM 765 N N . LEU A 1 100 ? -13.859 -7.182 6.185 1.00 88.25 100 LEU A N 1
ATOM 766 C CA . LEU A 1 100 ? -13.984 -5.822 6.673 1.00 88.25 100 LEU A CA 1
ATOM 767 C C . LEU A 1 100 ? -14.716 -5.826 8.019 1.00 88.25 100 LEU A C 1
ATOM 769 O O . LEU A 1 100 ? -15.769 -6.443 8.183 1.00 88.25 100 LEU A O 1
ATOM 773 N N . ARG A 1 101 ? -14.137 -5.133 9.003 1.00 89.12 101 ARG A N 1
ATOM 774 C CA . ARG A 1 101 ? -14.731 -4.921 10.332 1.00 89.12 101 ARG A CA 1
ATOM 775 C C . ARG A 1 101 ? -14.992 -3.430 10.528 1.00 89.12 101 ARG A C 1
ATOM 777 O O . ARG A 1 101 ? -14.205 -2.765 11.205 1.00 89.12 101 ARG A O 1
ATOM 784 N N . PRO A 1 102 ? -16.026 -2.881 9.868 1.00 92.50 102 PRO A N 1
ATOM 785 C CA . PRO A 1 102 ? -16.350 -1.480 10.025 1.00 92.50 102 PRO A CA 1
ATOM 786 C C . PRO A 1 102 ? -16.874 -1.184 11.429 1.00 92.50 102 PRO A C 1
ATOM 788 O O . PRO A 1 102 ? -17.515 -2.024 12.058 1.00 92.50 102 PRO A O 1
ATOM 791 N N . LEU A 1 103 ? -16.623 0.036 11.894 1.00 93.69 103 LEU A N 1
ATOM 792 C CA . LEU A 1 103 ? -17.255 0.595 13.077 1.00 93.69 103 LEU A CA 1
ATOM 793 C C . LEU A 1 103 ? -18.768 0.668 12.836 1.00 93.69 103 LEU A C 1
ATOM 795 O O . LEU A 1 103 ? -19.233 1.396 11.951 1.00 93.69 103 LEU A O 1
ATOM 799 N N . ASP A 1 104 ? -19.523 -0.113 13.602 1.00 94.56 104 ASP A N 1
ATOM 800 C CA . ASP A 1 104 ? -20.974 -0.145 13.483 1.00 94.56 104 ASP A CA 1
ATOM 801 C C . ASP A 1 104 ? -21.612 1.188 13.908 1.00 94.56 104 ASP A C 1
ATOM 803 O O . ASP A 1 104 ? -20.982 2.070 14.500 1.00 94.56 104 ASP A O 1
ATOM 807 N N . LEU A 1 105 ? -22.887 1.361 13.549 1.00 95.75 105 LEU A N 1
ATOM 808 C CA . LEU A 1 105 ? -23.610 2.584 13.883 1.00 95.75 105 LEU A CA 1
ATOM 809 C C . LEU A 1 105 ? -23.761 2.760 15.399 1.00 95.75 105 LEU A C 1
ATOM 811 O O . LEU A 1 105 ? -23.710 3.890 15.864 1.00 95.75 105 LEU A O 1
ATOM 815 N N . ALA A 1 106 ? -23.957 1.681 16.160 1.00 95.94 106 ALA A N 1
ATOM 816 C CA . ALA A 1 106 ? -24.156 1.769 17.606 1.00 95.94 106 ALA A CA 1
ATOM 817 C C . ALA A 1 106 ? -22.922 2.376 18.289 1.00 95.94 106 ALA A C 1
ATOM 819 O O . ALA A 1 106 ? -23.027 3.408 18.942 1.00 95.94 106 ALA A O 1
ATOM 820 N N . THR A 1 107 ? -21.743 1.833 17.999 1.00 95.19 107 THR A N 1
ATOM 821 C CA . THR A 1 107 ? -20.463 2.338 18.498 1.00 95.19 107 THR A CA 1
ATOM 822 C C . THR A 1 107 ? -20.198 3.760 18.003 1.00 95.19 107 THR A C 1
ATOM 824 O O . THR A 1 107 ? -19.686 4.594 18.743 1.00 95.19 107 THR A O 1
ATOM 827 N N . ALA A 1 108 ? -20.562 4.083 16.757 1.00 96.06 108 ALA A N 1
ATOM 828 C CA . ALA A 1 108 ? -20.453 5.450 16.251 1.00 96.06 108 ALA A CA 1
ATOM 829 C C . ALA A 1 108 ? -21.353 6.439 17.022 1.00 96.06 108 ALA A C 1
ATOM 831 O O . ALA A 1 108 ? -20.946 7.576 17.255 1.00 96.06 108 ALA A O 1
ATOM 832 N N . LEU A 1 109 ? -22.555 6.022 17.433 1.00 96.19 109 LEU A N 1
ATOM 833 C CA . LEU A 1 109 ? -23.456 6.828 18.263 1.00 96.19 109 LEU A CA 1
ATOM 834 C C . LEU A 1 109 ? -22.919 6.997 19.691 1.00 96.19 109 LEU A C 1
ATOM 836 O O . LEU A 1 109 ? -23.009 8.100 20.227 1.00 96.19 109 LEU A O 1
ATOM 840 N N . ASP A 1 110 ? -22.313 5.960 20.270 1.00 96.19 110 ASP A N 1
ATOM 841 C CA . ASP A 1 110 ? -21.650 6.047 21.578 1.00 96.19 110 ASP A CA 1
ATOM 842 C C . ASP A 1 110 ? -20.495 7.058 21.538 1.00 96.19 110 ASP A C 1
ATOM 844 O O . ASP A 1 110 ? -20.383 7.925 22.399 1.00 96.19 110 ASP A O 1
ATOM 848 N N . MET A 1 111 ? -19.703 7.053 20.461 1.00 95.56 111 MET A N 1
ATOM 849 C CA . MET A 1 111 ? -18.649 8.054 20.266 1.00 95.56 111 MET A CA 1
ATOM 850 C C . MET A 1 111 ? -19.200 9.485 20.179 1.00 95.56 111 MET A C 1
ATOM 852 O O . MET A 1 111 ? -18.556 10.420 20.654 1.00 95.56 111 MET A O 1
ATOM 856 N N . ILE A 1 112 ? -20.383 9.685 19.587 1.00 96.19 112 ILE A N 1
ATOM 857 C CA . ILE A 1 112 ? -21.041 11.001 19.590 1.00 96.19 112 ILE A CA 1
ATOM 858 C C . ILE A 1 112 ? -21.408 11.408 21.022 1.00 96.19 112 ILE A C 1
ATOM 860 O O . ILE A 1 112 ? -21.194 12.561 21.397 1.00 96.19 112 ILE A O 1
ATOM 864 N N . ALA A 1 113 ? -21.909 10.472 21.835 1.00 94.62 113 ALA A N 1
ATOM 865 C CA . ALA A 1 113 ? -22.185 10.723 23.249 1.00 94.62 113 ALA A CA 1
ATOM 866 C C . ALA A 1 113 ? -20.909 11.088 24.036 1.00 94.62 113 ALA A C 1
ATOM 868 O O . ALA A 1 113 ? -20.959 11.960 24.903 1.00 94.62 113 ALA A O 1
ATOM 869 N N . ASP A 1 114 ? -19.759 10.527 23.652 1.00 93.19 114 ASP A N 1
ATOM 870 C CA . ASP A 1 114 ? -18.431 10.844 24.202 1.00 93.19 114 ASP A CA 1
ATOM 871 C C . ASP A 1 114 ? -17.829 12.168 23.676 1.00 93.19 114 ASP A C 1
ATOM 873 O O . ASP A 1 114 ? -16.676 12.507 23.958 1.00 93.19 114 ASP A O 1
ATOM 877 N N . GLY A 1 115 ? -18.598 12.950 22.911 1.00 92.88 115 GLY A N 1
ATOM 878 C CA . GLY A 1 115 ? -18.217 14.289 22.462 1.00 92.88 115 GLY A CA 1
ATOM 879 C C . GLY A 1 115 ? -17.591 14.354 21.069 1.00 92.88 115 GLY A C 1
ATOM 880 O O . GLY A 1 115 ? -17.011 15.387 20.718 1.00 92.88 115 GLY A O 1
ATOM 881 N N . TYR A 1 116 ? -17.700 13.294 20.261 1.00 96.31 116 TYR A N 1
ATOM 882 C CA . TYR A 1 116 ? -17.422 13.392 18.828 1.00 96.31 116 TYR A CA 1
ATOM 883 C C . TYR A 1 116 ? -18.560 14.114 18.101 1.00 96.31 116 TYR A C 1
ATOM 885 O O . TYR A 1 116 ? -19.740 13.945 18.398 1.00 96.31 116 TYR A O 1
ATOM 893 N N . VAL A 1 117 ? -18.196 14.896 17.091 1.00 97.25 117 VAL A N 1
ATOM 894 C CA . VAL A 1 117 ? -19.132 15.662 16.274 1.00 97.25 117 VAL A CA 1
ATOM 895 C C . VAL A 1 117 ? -19.423 14.902 14.976 1.00 97.25 117 VAL A C 1
ATOM 897 O O . VAL A 1 117 ? -18.481 14.573 14.245 1.00 97.25 117 VAL A O 1
ATOM 900 N N . PRO A 1 118 ? -20.696 14.618 14.651 1.00 97.50 118 PRO A N 1
ATOM 901 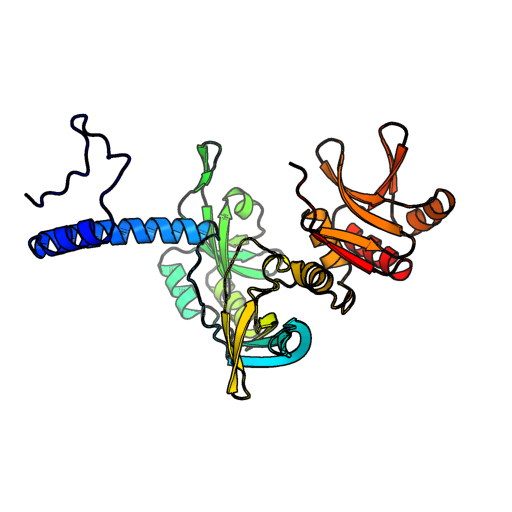C CA . PRO A 1 118 ? -21.062 13.996 13.387 1.00 97.50 118 PRO A CA 1
ATOM 902 C C . PRO A 1 118 ? -20.886 14.973 12.224 1.00 97.50 118 PRO A C 1
ATOM 904 O O . PRO A 1 118 ? -21.426 16.081 12.225 1.00 97.50 118 PRO A O 1
ATOM 907 N N . VAL A 1 119 ? -20.146 14.548 11.203 1.00 97.56 119 VAL A N 1
ATOM 908 C CA . VAL A 1 119 ? -19.844 15.363 10.025 1.00 97.56 119 VAL A CA 1
ATOM 909 C C . VAL A 1 119 ? -20.035 14.561 8.740 1.00 97.56 119 VAL A C 1
ATOM 911 O O . VAL A 1 119 ? -19.849 13.346 8.708 1.00 97.56 119 VAL A O 1
ATOM 914 N N . VAL A 1 120 ? -20.382 15.237 7.649 1.00 96.94 120 VAL A N 1
ATOM 915 C CA . VAL A 1 120 ? -20.481 14.640 6.309 1.00 96.94 120 VAL A CA 1
ATOM 916 C C . VAL A 1 120 ? -19.684 15.480 5.330 1.00 96.94 120 VAL A C 1
ATOM 918 O O . VAL A 1 120 ? -19.697 16.709 5.374 1.00 96.94 120 VAL A O 1
ATOM 921 N N . ASN A 1 121 ? -18.967 14.813 4.434 1.00 95.75 121 ASN A N 1
ATOM 922 C CA . ASN A 1 121 ? -18.261 15.490 3.365 1.00 95.75 121 ASN A CA 1
ATOM 923 C C . ASN A 1 121 ? -19.260 16.012 2.322 1.00 95.75 121 ASN A C 1
ATOM 925 O O . ASN A 1 121 ? -19.875 15.224 1.611 1.00 95.75 121 ASN A O 1
ATOM 929 N N . ALA A 1 122 ? -19.386 17.328 2.181 1.00 91.50 122 ALA A N 1
ATOM 930 C CA . ALA A 1 122 ? -20.335 17.971 1.275 1.00 91.50 122 ALA A CA 1
ATOM 931 C C . ALA A 1 122 ? -20.111 17.629 -0.210 1.00 91.50 122 ALA A C 1
ATOM 933 O O . ALA A 1 122 ? -21.041 17.726 -1.004 1.00 91.50 122 ALA A O 1
ATOM 934 N N . LYS A 1 123 ? -18.893 17.220 -0.599 1.00 90.62 123 LYS A N 1
ATOM 935 C CA . LYS A 1 123 ? -18.570 16.845 -1.984 1.00 90.62 123 LYS A CA 1
ATOM 936 C C . LYS A 1 123 ? -18.835 15.367 -2.265 1.00 90.62 123 LYS A C 1
ATOM 938 O O . LYS A 1 123 ? -19.343 15.037 -3.329 1.00 90.62 123 LYS A O 1
ATOM 943 N N . SER A 1 124 ? -18.444 14.479 -1.352 1.00 89.88 124 SER A N 1
ATOM 944 C CA . SER A 1 124 ? -18.537 13.026 -1.564 1.00 89.88 124 SER A CA 1
ATOM 945 C C . SER A 1 124 ? -19.739 12.367 -0.889 1.00 89.88 124 SER A C 1
ATOM 947 O O . SER A 1 124 ? -19.977 11.186 -1.111 1.00 89.88 124 SER A O 1
ATOM 949 N N . GLY A 1 125 ? -20.467 13.090 -0.036 1.00 91.31 125 GLY A N 1
ATOM 950 C CA . GLY A 1 125 ? -21.555 12.555 0.785 1.00 91.31 125 GLY A CA 1
ATOM 951 C C . GLY A 1 125 ? -21.091 11.588 1.879 1.00 91.31 125 GLY A C 1
ATOM 952 O O . GLY A 1 125 ? -21.921 10.990 2.558 1.00 91.31 125 GLY A O 1
ATOM 953 N N . ARG A 1 126 ? -19.775 11.406 2.058 1.00 9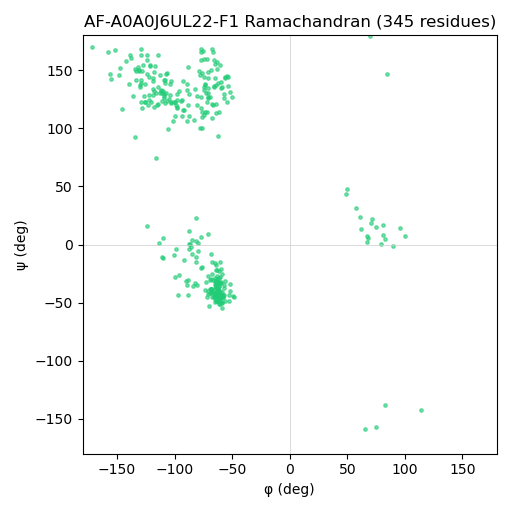4.50 126 ARG A N 1
ATOM 954 C CA . ARG A 1 126 ? -19.230 10.390 2.963 1.00 94.50 126 ARG A CA 1
ATOM 955 C C . ARG A 1 126 ? -19.260 10.869 4.416 1.00 94.50 126 ARG A C 1
ATOM 957 O O . ARG A 1 126 ? -18.719 11.947 4.689 1.00 94.50 126 ARG A O 1
ATOM 964 N N . PRO A 1 127 ? -19.832 10.093 5.345 1.00 96.75 127 PRO A N 1
ATOM 965 C CA . PRO A 1 127 ? -19.882 10.453 6.752 1.00 96.75 127 PRO A CA 1
ATOM 966 C C . PRO A 1 127 ? -18.548 10.223 7.473 1.00 96.75 127 PRO A C 1
ATOM 968 O O . PRO A 1 127 ? -17.678 9.454 7.039 1.00 96.75 127 PRO A O 1
ATOM 971 N N . ALA A 1 128 ? -18.393 10.925 8.591 1.00 96.88 128 ALA A N 1
ATOM 972 C CA . ALA A 1 128 ? -17.313 10.764 9.547 1.00 96.88 128 ALA A CA 1
ATOM 973 C C . ALA A 1 128 ? -17.716 11.310 10.931 1.00 96.88 128 ALA A C 1
ATOM 975 O O . ALA A 1 128 ? -18.683 12.053 11.080 1.00 96.88 128 ALA A O 1
ATOM 976 N N . LEU A 1 129 ? -16.935 10.959 11.943 1.00 97.12 129 LEU A N 1
ATOM 977 C CA . LEU A 1 129 ? -16.962 11.538 13.278 1.00 97.12 129 LEU A CA 1
ATOM 978 C C . LEU A 1 129 ? -15.697 12.367 13.472 1.00 97.12 129 LEU A C 1
ATOM 980 O O . LEU A 1 129 ? -14.593 11.871 13.240 1.00 97.12 129 LEU A O 1
ATOM 984 N N . MET A 1 130 ? -15.844 13.610 13.911 1.00 96.38 130 MET A N 1
ATOM 985 C CA . MET A 1 130 ? -14.734 14.500 14.233 1.00 96.38 130 MET A CA 1
ATOM 986 C C . MET A 1 130 ? -14.565 14.584 15.749 1.00 96.38 130 MET A C 1
ATOM 988 O O . MET A 1 130 ? -15.488 14.954 16.465 1.00 96.38 130 MET A O 1
ATOM 992 N N . GLY A 1 131 ? -13.383 14.235 16.245 1.00 93.56 131 GLY A N 1
ATOM 993 C CA . GLY A 1 131 ? -13.004 14.365 17.649 1.00 93.56 131 GLY A CA 1
ATOM 994 C C . GLY A 1 131 ? -11.742 15.203 17.816 1.00 93.56 131 GLY A C 1
ATOM 995 O O . GLY A 1 131 ? -10.969 15.406 16.877 1.00 93.56 131 GLY A O 1
ATOM 996 N N . LYS A 1 132 ? -11.493 15.672 19.038 1.00 88.31 132 LYS A N 1
ATOM 997 C CA . LYS A 1 132 ? -10.229 16.343 19.374 1.00 88.31 132 LYS A CA 1
ATOM 998 C C . LYS A 1 132 ? -9.087 15.323 19.412 1.00 88.31 132 LYS A C 1
ATOM 1000 O O . LYS A 1 132 ? -9.274 14.193 19.857 1.00 88.31 132 LYS A O 1
ATOM 1005 N N . ALA A 1 133 ? -7.901 15.727 18.966 1.00 86.56 133 ALA A N 1
ATOM 1006 C CA . ALA A 1 133 ? -6.678 14.941 19.090 1.00 86.56 133 ALA A CA 1
ATOM 1007 C C . ALA A 1 133 ? -5.592 15.748 19.809 1.00 86.56 133 ALA A C 1
ATOM 1009 O O . ALA A 1 133 ? -5.643 16.979 19.840 1.00 86.56 133 ALA A O 1
ATOM 1010 N N . ALA A 1 134 ? -4.606 15.054 20.380 1.00 82.88 134 ALA A N 1
ATOM 1011 C CA . ALA A 1 134 ? -3.440 15.704 20.965 1.00 82.88 134 ALA A CA 1
ATOM 1012 C C . ALA A 1 134 ? -2.696 16.519 19.896 1.00 82.88 134 ALA A C 1
ATOM 1014 O O . ALA A 1 134 ? -2.483 16.034 18.776 1.00 82.88 134 ALA A O 1
ATOM 1015 N N . SER A 1 135 ? -2.310 17.746 20.245 1.00 81.19 135 SER A N 1
ATOM 1016 C CA . SER A 1 135 ? -1.489 18.598 19.385 1.00 81.19 135 SER A CA 1
ATOM 1017 C C . SER A 1 135 ? -0.136 17.948 19.095 1.00 81.19 135 SER A C 1
ATOM 1019 O O . SER A 1 135 ? 0.351 17.131 19.874 1.00 81.19 135 SER A O 1
ATOM 1021 N N . GLU A 1 136 ? 0.461 18.317 17.970 1.00 81.12 136 GLU A N 1
ATOM 1022 C CA . GLU A 1 136 ? 1.792 17.870 17.564 1.00 81.12 136 GLU A CA 1
ATOM 1023 C C . GLU A 1 136 ? 2.763 19.041 17.599 1.00 81.12 136 GLU A C 1
ATOM 1025 O O . GLU A 1 136 ? 2.449 20.114 17.083 1.00 81.12 136 GLU A O 1
ATOM 1030 N N . THR A 1 137 ? 3.931 18.834 18.200 1.00 84.50 137 THR A N 1
ATOM 1031 C CA . THR A 1 137 ? 5.046 19.777 18.100 1.00 84.50 137 THR A CA 1
ATOM 1032 C C . THR A 1 137 ? 5.907 19.353 16.921 1.00 84.50 137 THR A C 1
ATOM 1034 O O . THR A 1 137 ? 6.471 18.261 16.936 1.00 84.50 137 THR A O 1
ATOM 1037 N N . ARG A 1 138 ? 5.983 20.195 15.892 1.00 78.56 138 ARG A N 1
ATOM 1038 C CA . ARG A 1 138 ? 6.796 19.941 14.698 1.00 78.56 138 ARG A CA 1
ATOM 1039 C C . ARG A 1 138 ? 8.278 20.206 14.969 1.00 78.56 138 ARG A C 1
ATOM 1041 O O . ARG A 1 138 ? 8.641 20.823 15.968 1.00 78.56 138 ARG A O 1
ATOM 1048 N N . GLU A 1 139 ? 9.134 19.777 14.045 1.00 75.50 139 GLU A N 1
ATOM 1049 C CA . GLU A 1 139 ? 10.594 19.966 14.117 1.00 75.50 139 GLU A CA 1
ATOM 1050 C C . GLU A 1 139 ? 11.020 21.444 14.203 1.00 75.50 139 GLU A C 1
ATOM 1052 O O . GLU A 1 139 ? 12.067 21.754 14.764 1.00 75.50 139 GLU A O 1
ATOM 1057 N N . ASP A 1 140 ? 10.193 22.367 13.703 1.00 79.19 140 ASP A N 1
ATOM 1058 C CA . ASP A 1 140 ? 10.401 23.818 13.800 1.00 79.19 140 ASP A CA 1
ATOM 1059 C C . ASP A 1 140 ? 9.960 24.422 15.152 1.00 79.19 140 ASP A C 1
ATOM 1061 O O . ASP A 1 140 ? 10.019 25.637 15.342 1.00 79.19 140 ASP A O 1
ATOM 1065 N N . GLY A 1 141 ? 9.507 23.587 16.093 1.00 78.56 141 GLY A N 1
ATOM 1066 C CA . GLY A 1 141 ? 9.007 23.989 17.408 1.00 78.56 141 GLY A CA 1
ATOM 1067 C C . GLY A 1 141 ? 7.570 24.520 17.410 1.00 78.56 141 GLY A C 1
ATOM 1068 O O . GLY A 1 141 ? 7.060 24.873 18.476 1.00 78.56 141 GLY A O 1
ATOM 1069 N N . SER A 1 142 ? 6.889 24.577 16.259 1.00 82.38 142 SER A N 1
ATOM 1070 C CA . SER A 1 142 ? 5.488 24.995 16.191 1.00 82.38 142 SER A CA 1
ATOM 1071 C C . SER A 1 142 ? 4.552 23.916 16.741 1.00 82.38 142 SER A C 1
ATOM 1073 O O . SER A 1 142 ? 4.718 22.725 16.479 1.00 82.38 142 SER A O 1
ATOM 1075 N N . VAL A 1 143 ? 3.542 24.337 17.508 1.00 84.75 143 VAL A N 1
ATOM 1076 C CA . VAL A 1 143 ? 2.504 23.445 18.040 1.00 84.75 143 VAL A CA 1
ATOM 1077 C C . VAL A 1 143 ? 1.272 23.529 17.149 1.00 84.75 143 VAL A C 1
ATOM 1079 O O . VAL A 1 143 ? 0.635 24.580 17.052 1.00 84.75 143 VAL A O 1
ATOM 1082 N N . VAL A 1 144 ? 0.909 22.412 16.524 1.00 85.81 144 VAL A N 1
ATOM 1083 C CA . VAL A 1 144 ? -0.226 22.319 15.605 1.00 85.81 144 VAL A CA 1
ATOM 1084 C C . VAL A 1 144 ? -1.374 21.568 16.265 1.00 85.81 144 VAL A C 1
ATOM 1086 O O . VAL A 1 144 ? -1.234 20.431 16.716 1.00 85.81 144 VAL A O 1
ATOM 1089 N N . ALA A 1 145 ? -2.537 22.217 16.320 1.00 87.19 145 ALA A N 1
ATOM 1090 C CA . ALA A 1 145 ? -3.766 21.583 16.775 1.00 87.19 145 ALA A CA 1
ATOM 1091 C C . ALA A 1 145 ? -4.251 20.564 15.735 1.00 87.19 145 ALA A C 1
ATOM 1093 O O . ALA A 1 145 ? -4.328 20.872 14.541 1.00 87.19 145 ALA A O 1
ATOM 1094 N N . ARG A 1 146 ? -4.636 19.374 16.200 1.00 90.06 146 ARG A N 1
ATOM 1095 C CA . ARG A 1 146 ? -5.091 18.274 15.346 1.00 90.06 146 ARG A CA 1
ATOM 1096 C C . ARG A 1 146 ? -6.505 17.837 15.699 1.00 90.06 146 ARG A C 1
ATOM 1098 O O . ARG A 1 146 ? -6.959 17.960 16.838 1.00 90.06 146 ARG A O 1
ATOM 1105 N N . VAL A 1 147 ? -7.187 17.287 14.708 1.00 91.06 147 VAL A N 1
ATOM 1106 C CA . VAL A 1 147 ? -8.475 16.616 14.860 1.00 91.06 147 VAL A CA 1
ATOM 1107 C C . VAL A 1 147 ? -8.335 15.156 14.456 1.00 91.06 147 VAL A C 1
ATOM 1109 O O . VAL A 1 147 ? -7.541 14.800 13.584 1.00 91.06 147 VAL A O 1
ATOM 1112 N N . ARG A 1 148 ? -9.117 14.299 15.101 1.00 93.25 148 ARG A N 1
ATOM 1113 C CA . ARG A 1 148 ? -9.260 12.895 14.742 1.00 93.25 148 ARG A CA 1
ATOM 1114 C C . ARG A 1 148 ? -10.531 12.734 13.929 1.00 93.25 148 ARG A C 1
ATOM 1116 O O . ARG A 1 148 ? -11.615 13.012 14.427 1.00 93.25 148 ARG A O 1
ATOM 1123 N N . LEU A 1 149 ? -10.392 12.255 12.703 1.00 94.31 149 LEU A N 1
ATOM 1124 C CA . LEU A 1 149 ? -11.504 11.885 11.846 1.00 94.31 149 LEU A CA 1
ATOM 1125 C C . LEU A 1 149 ? -11.673 10.363 11.874 1.00 94.31 149 LEU A C 1
ATOM 1127 O O . LEU A 1 149 ? -10.739 9.624 11.556 1.00 94.31 149 LEU A O 1
ATOM 1131 N N . VAL A 1 150 ? -12.852 9.888 12.262 1.00 94.12 150 VAL A N 1
ATOM 1132 C CA . VAL A 1 150 ? -13.188 8.462 12.341 1.00 94.12 150 VAL A CA 1
ATOM 1133 C C . VAL A 1 150 ? -14.297 8.148 11.350 1.00 94.12 150 VAL A C 1
ATOM 1135 O O . VAL A 1 150 ? -15.312 8.828 11.283 1.00 94.12 150 VAL A O 1
ATOM 1138 N N . ARG A 1 151 ? -14.086 7.114 10.551 1.00 94.62 151 ARG A N 1
ATOM 1139 C CA . ARG A 1 151 ? -14.979 6.618 9.502 1.00 94.62 151 ARG A CA 1
ATOM 1140 C C . ARG A 1 151 ? -15.154 5.113 9.710 1.00 94.62 151 ARG A C 1
ATOM 1142 O O . ARG A 1 151 ? -14.362 4.541 10.463 1.00 94.62 151 ARG A O 1
ATOM 1149 N N . PRO A 1 152 ? -16.104 4.443 9.033 1.00 92.50 152 PRO A N 1
ATOM 1150 C CA . PRO A 1 152 ? -16.358 3.023 9.269 1.00 92.50 152 PRO A CA 1
ATOM 1151 C C . PRO A 1 152 ? -15.093 2.154 9.244 1.00 92.50 152 PRO A C 1
ATOM 1153 O O . PRO A 1 152 ? -14.881 1.359 10.148 1.00 92.50 152 PRO A O 1
ATOM 1156 N N . LEU A 1 153 ? -14.203 2.358 8.269 1.00 88.00 153 LEU A N 1
ATOM 1157 C CA . LEU A 1 153 ? -12.982 1.553 8.100 1.00 88.00 153 LEU A CA 1
ATOM 1158 C C . LEU A 1 153 ? -11.677 2.320 8.332 1.00 88.00 153 LEU A C 1
ATOM 1160 O O . LEU A 1 153 ? -10.599 1.764 8.147 1.00 88.00 153 LEU A O 1
ATOM 1164 N N . GLN A 1 154 ? -11.746 3.603 8.685 1.00 87.69 154 GLN A N 1
ATOM 1165 C CA . GLN A 1 154 ? -10.571 4.470 8.681 1.00 87.69 154 GLN A CA 1
ATOM 1166 C C . GLN A 1 154 ? -10.557 5.391 9.891 1.00 87.69 154 GLN A C 1
ATOM 1168 O O . GLN A 1 154 ? -11.564 5.996 10.249 1.00 87.69 154 GLN A O 1
ATOM 1173 N N . ARG A 1 155 ? -9.377 5.551 10.485 1.00 88.75 155 ARG A N 1
ATOM 1174 C CA . ARG A 1 155 ? -9.090 6.578 11.484 1.00 88.75 155 ARG A CA 1
ATOM 1175 C C . ARG A 1 155 ? -7.932 7.410 10.963 1.00 88.75 155 ARG A C 1
ATOM 1177 O O . ARG A 1 155 ? -6.918 6.851 10.560 1.00 88.75 155 ARG A O 1
ATOM 1184 N N . GLN A 1 156 ? -8.094 8.723 10.943 1.00 85.25 156 GLN A N 1
ATOM 1185 C CA . GLN A 1 156 ? -7.087 9.640 10.431 1.00 85.25 156 GLN A CA 1
ATOM 1186 C C . GLN A 1 156 ? -6.895 10.800 11.402 1.00 85.25 156 GLN A C 1
ATOM 1188 O O . GLN A 1 156 ? -7.853 11.293 11.997 1.00 85.25 156 GLN A O 1
ATOM 1193 N N . LEU A 1 157 ? -5.648 11.236 11.557 1.00 85.94 157 LEU A N 1
ATOM 1194 C CA . LEU A 1 157 ? -5.318 12.502 12.195 1.00 85.94 157 LEU A CA 1
ATOM 1195 C C . LEU A 1 157 ? -5.134 13.551 11.104 1.00 85.94 157 LEU A C 1
ATOM 1197 O O . LEU A 1 157 ? -4.473 13.297 10.098 1.00 85.94 157 LEU A O 1
ATOM 1201 N N . LEU A 1 158 ? -5.761 14.704 11.293 1.00 84.19 158 LEU A N 1
ATOM 1202 C CA . LEU A 1 158 ? -5.661 15.845 10.396 1.00 84.19 158 LEU A CA 1
ATOM 1203 C C . LEU A 1 158 ? -5.241 17.067 11.196 1.00 84.19 158 LEU A C 1
ATOM 1205 O O . LEU A 1 158 ? -5.783 17.325 12.273 1.00 84.19 158 LEU A O 1
ATOM 1209 N N . ASP A 1 159 ? -4.342 17.863 10.634 1.00 88.62 159 ASP A N 1
ATOM 1210 C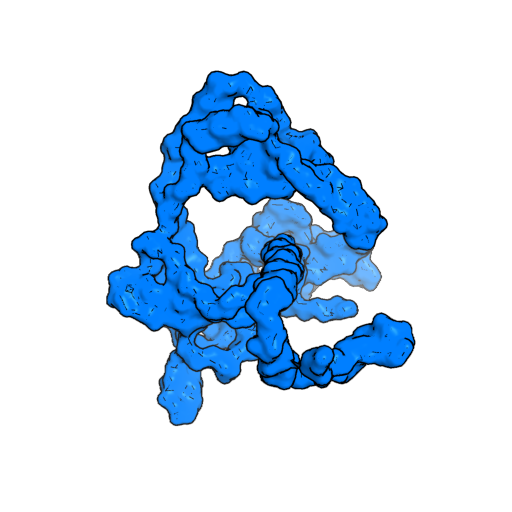 CA . ASP A 1 159 ? -4.106 19.209 11.147 1.00 88.62 159 ASP A CA 1
ATOM 1211 C C . ASP A 1 159 ? -5.374 20.048 10.998 1.00 88.62 159 ASP A C 1
ATOM 1213 O O . ASP A 1 159 ? -6.155 19.862 10.058 1.00 88.62 159 ASP A O 1
ATOM 1217 N N . ARG A 1 160 ? -5.571 21.029 11.881 1.00 85.94 160 ARG A N 1
ATOM 1218 C CA . ARG A 1 160 ? -6.768 21.878 11.834 1.00 85.94 160 ARG A CA 1
ATOM 1219 C C . ARG A 1 160 ? -6.936 22.598 10.492 1.00 85.94 160 ARG A C 1
ATOM 1221 O O . ARG A 1 160 ? -8.057 22.700 10.006 1.00 85.94 160 ARG A O 1
ATOM 1228 N N . ASP A 1 161 ? -5.841 22.996 9.848 1.00 85.94 161 ASP A N 1
ATOM 1229 C CA . ASP A 1 161 ? -5.865 23.609 8.512 1.00 85.94 161 ASP A CA 1
ATOM 1230 C C . ASP A 1 161 ? -6.172 22.604 7.394 1.00 85.94 161 ASP A C 1
ATOM 1232 O O . ASP A 1 161 ? -6.764 22.951 6.371 1.00 85.94 161 ASP A O 1
ATOM 1236 N N . GLN A 1 162 ? -5.751 21.344 7.540 1.00 87.75 162 GLN A N 1
ATOM 1237 C CA . GLN A 1 162 ? -6.122 20.279 6.603 1.00 87.75 162 GLN A CA 1
ATOM 1238 C C . GLN A 1 162 ? -7.610 19.955 6.732 1.00 87.75 162 GLN A C 1
ATOM 1240 O O . GLN A 1 162 ? -8.299 19.830 5.723 1.00 87.75 162 GLN A O 1
ATOM 1245 N N . TYR A 1 163 ? -8.119 19.897 7.963 1.00 91.12 163 TYR A N 1
ATOM 1246 C CA . TYR A 1 163 ? -9.539 19.720 8.228 1.00 91.12 163 TYR A CA 1
ATOM 1247 C C . TYR A 1 163 ? -10.371 20.912 7.737 1.00 91.12 163 TYR A C 1
ATOM 1249 O O . TYR A 1 163 ? -11.383 20.708 7.080 1.00 91.12 163 TYR A O 1
ATOM 1257 N N . ALA A 1 164 ? -9.933 22.154 7.947 1.00 89.00 164 ALA A N 1
ATOM 1258 C CA . ALA A 1 164 ? -10.644 23.337 7.448 1.00 89.00 164 ALA A CA 1
ATOM 1259 C C . ALA A 1 164 ? -10.723 23.388 5.911 1.00 89.00 164 ALA A C 1
ATOM 1261 O O . ALA A 1 164 ? -11.690 23.895 5.351 1.00 89.00 164 ALA A O 1
ATOM 1262 N N . ARG A 1 165 ? -9.713 22.843 5.219 1.00 90.81 165 ARG A N 1
ATOM 1263 C CA . ARG A 1 165 ? -9.719 22.669 3.756 1.00 90.81 165 ARG A CA 1
ATOM 1264 C C . ARG A 1 165 ? -10.483 21.428 3.300 1.00 90.81 165 ARG A C 1
ATOM 1266 O O . ARG A 1 165 ? -10.717 21.259 2.104 1.00 90.81 165 ARG A O 1
ATOM 1273 N N . SER A 1 166 ? -10.848 20.548 4.225 1.00 88.19 166 SER A N 1
ATOM 1274 C CA . SER A 1 166 ? -11.701 19.411 3.927 1.00 88.19 166 SER A CA 1
ATOM 1275 C C . SER A 1 166 ? -13.149 19.881 3.776 1.00 88.19 166 SER A C 1
ATOM 1277 O O . SER A 1 166 ? -13.589 20.820 4.429 1.00 88.19 166 SER A O 1
ATOM 1279 N N . HIS A 1 167 ? -13.919 19.217 2.917 1.00 92.88 167 HIS A N 1
ATOM 1280 C CA . HIS A 1 167 ? -15.331 19.547 2.707 1.00 92.88 167 HIS A CA 1
ATOM 1281 C C . HIS A 1 167 ? -16.252 18.948 3.785 1.00 92.88 167 HIS A C 1
ATOM 1283 O O . HIS A 1 167 ? -17.425 18.722 3.509 1.00 92.88 167 HIS A O 1
ATOM 1289 N N . PHE A 1 168 ? -15.743 18.620 4.975 1.00 94.94 168 PHE A N 1
ATOM 1290 C CA . PHE A 1 168 ? -16.572 18.093 6.058 1.00 94.94 168 PHE A CA 1
ATOM 1291 C C . PHE A 1 168 ? -17.357 19.219 6.729 1.00 94.94 168 PHE A C 1
ATOM 1293 O O . PHE A 1 168 ? -16.787 20.219 7.158 1.00 94.94 168 PHE A O 1
ATOM 1300 N N . ALA A 1 169 ? -18.669 19.033 6.820 1.00 94.94 169 ALA A N 1
ATOM 1301 C CA . ALA A 1 169 ? -19.578 19.929 7.515 1.00 94.94 169 ALA A CA 1
ATOM 1302 C C . ALA A 1 169 ? -20.331 19.156 8.597 1.00 94.94 169 ALA A C 1
ATOM 1304 O O . ALA A 1 169 ? -20.660 17.983 8.408 1.00 94.94 169 ALA A O 1
ATOM 1305 N N . GLU A 1 170 ? -20.594 19.813 9.723 1.00 96.56 170 GLU A N 1
ATOM 1306 C CA . GLU A 1 170 ? -21.421 19.256 10.792 1.00 96.56 170 GLU A CA 1
ATOM 1307 C C . GLU A 1 170 ? -22.842 19.006 10.286 1.00 96.56 170 GLU A C 1
ATOM 1309 O O . GLU A 1 170 ? -23.400 19.803 9.528 1.00 96.56 170 GLU A O 1
ATOM 1314 N N . VAL A 1 171 ? -23.419 17.877 10.689 1.00 96.94 171 VAL A N 1
ATOM 1315 C CA . VAL A 1 171 ? -24.765 17.470 10.277 1.00 96.94 171 VAL A CA 1
ATOM 1316 C C . VAL A 1 171 ? -25.618 17.090 11.477 1.00 96.94 171 VAL A C 1
ATOM 1318 O O . VAL A 1 171 ? -25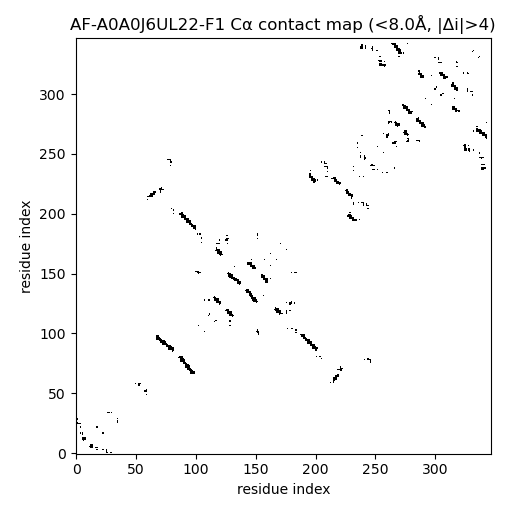.117 16.807 12.563 1.00 96.94 171 VAL A O 1
ATOM 1321 N N . THR A 1 172 ? -26.935 17.048 11.275 1.00 96.69 172 THR A N 1
ATOM 1322 C CA . THR A 1 172 ? -27.850 16.517 12.285 1.00 96.69 172 THR A CA 1
ATOM 1323 C C . THR A 1 172 ? -27.607 15.026 12.507 1.00 96.69 172 THR A C 1
ATOM 1325 O O . THR A 1 172 ? -27.141 14.307 11.618 1.00 96.69 172 THR A O 1
ATOM 1328 N N . LEU A 1 173 ? -27.978 14.540 13.693 1.00 95.38 173 LEU A N 1
ATOM 1329 C CA . LEU A 1 173 ? -27.844 13.128 14.042 1.00 95.38 173 LEU A CA 1
ATOM 1330 C C . LEU A 1 173 ? -28.589 12.210 13.060 1.00 95.38 173 LEU A C 1
ATOM 1332 O O . LEU A 1 173 ? -28.083 11.148 12.709 1.00 95.38 173 LEU A O 1
ATOM 1336 N N . ASP A 1 174 ? -29.760 12.627 12.575 1.00 95.56 174 ASP A N 1
ATOM 1337 C CA . ASP A 1 174 ? -30.547 11.833 11.628 1.00 95.56 174 ASP A CA 1
ATOM 1338 C C . ASP A 1 174 ? -29.897 11.773 10.240 1.00 95.56 174 ASP A C 1
ATOM 1340 O O . ASP A 1 174 ? -29.824 10.699 9.640 1.00 95.56 174 ASP A O 1
ATOM 1344 N N . ALA A 1 175 ? -29.334 12.888 9.760 1.00 94.75 175 ALA A N 1
ATOM 1345 C CA . ALA A 1 175 ? -28.570 12.907 8.513 1.00 94.75 175 ALA A CA 1
ATOM 1346 C C . ALA A 1 175 ? -27.293 12.053 8.616 1.00 94.75 175 ALA A C 1
ATOM 1348 O O . ALA A 1 175 ? -26.935 11.335 7.676 1.00 94.75 175 ALA A O 1
ATOM 1349 N N . PHE A 1 176 ? -26.628 12.076 9.774 1.00 97.00 176 PHE A N 1
ATOM 1350 C CA . PHE A 1 176 ? -25.485 11.213 10.055 1.00 97.00 176 PHE A CA 1
ATOM 1351 C C . PHE A 1 176 ? -25.870 9.731 10.061 1.00 97.00 176 PHE A C 1
ATOM 1353 O O . PHE A 1 176 ? -25.224 8.939 9.385 1.00 97.00 176 PHE A O 1
ATOM 1360 N N . ARG A 1 177 ? -26.946 9.342 10.759 1.00 96.56 177 ARG A N 1
ATOM 1361 C CA . ARG A 1 177 ? -27.421 7.947 10.787 1.00 96.56 177 ARG A CA 1
ATOM 1362 C C . ARG A 1 177 ? -27.706 7.421 9.386 1.00 96.56 177 ARG A C 1
ATOM 1364 O O . ARG A 1 177 ? -27.223 6.347 9.039 1.00 96.56 177 ARG A O 1
ATOM 1371 N N . ALA A 1 178 ? -28.439 8.193 8.583 1.00 95.88 178 ALA A N 1
ATOM 1372 C CA . ALA A 1 178 ? -28.777 7.810 7.217 1.00 95.88 178 ALA A CA 1
ATOM 1373 C C . ALA A 1 178 ? -27.521 7.625 6.350 1.00 95.88 178 ALA A C 1
ATOM 1375 O O . ALA A 1 178 ? -27.373 6.605 5.680 1.00 95.88 178 ALA A O 1
ATOM 1376 N N . SER A 1 179 ? -26.586 8.579 6.399 1.00 96.19 179 SER A N 1
ATOM 1377 C CA . SER A 1 179 ? -25.343 8.503 5.621 1.00 96.19 179 SER A CA 1
ATOM 1378 C C . SER A 1 179 ? -24.398 7.398 6.108 1.00 96.19 179 SER A C 1
ATOM 1380 O O . SER A 1 179 ? -23.801 6.712 5.282 1.00 96.19 179 SER A O 1
ATOM 1382 N N . TRP A 1 180 ? -24.290 7.163 7.421 1.00 97.50 180 TRP A N 1
ATOM 1383 C CA . TRP A 1 180 ? -23.473 6.088 7.998 1.00 97.50 180 TRP A CA 1
ATOM 1384 C C . TRP A 1 180 ? -24.012 4.708 7.635 1.00 97.50 180 TRP A C 1
ATOM 1386 O O . TRP A 1 180 ? -23.250 3.852 7.198 1.00 97.50 180 TRP A O 1
ATOM 1396 N N . GLN A 1 181 ? -25.327 4.498 7.741 1.00 96.19 181 GLN A N 1
ATOM 1397 C CA . GLN A 1 181 ? -25.964 3.249 7.313 1.00 96.19 181 GLN A CA 1
ATOM 1398 C C . GLN A 1 181 ? -25.798 3.010 5.814 1.00 96.19 181 GLN A C 1
ATOM 1400 O O . GLN A 1 181 ? -25.487 1.891 5.415 1.00 96.19 181 GLN A O 1
ATOM 1405 N N . ALA A 1 182 ? -25.959 4.052 4.995 1.00 95.19 182 ALA A N 1
ATOM 1406 C CA . ALA A 1 182 ? -25.728 3.960 3.559 1.00 95.19 182 ALA A CA 1
ATOM 1407 C C . ALA A 1 182 ? -24.270 3.593 3.241 1.00 95.19 182 ALA A C 1
ATOM 1409 O O . ALA A 1 182 ? -24.038 2.726 2.401 1.00 95.19 182 ALA A O 1
ATOM 1410 N N . GLU A 1 183 ? -23.289 4.191 3.932 1.00 94.88 183 GLU A N 1
ATOM 1411 C CA . GLU A 1 183 ? -21.886 3.814 3.749 1.00 94.88 183 GLU A CA 1
ATOM 1412 C C . GLU A 1 183 ? -21.657 2.360 4.170 1.00 94.88 183 GLU A C 1
ATOM 1414 O O . GLU A 1 183 ? -21.116 1.605 3.370 1.00 94.88 183 GLU A O 1
ATOM 1419 N N . LEU A 1 184 ? -22.129 1.933 5.347 1.00 95.25 184 LEU A N 1
ATOM 1420 C CA . LEU A 1 184 ? -21.991 0.548 5.812 1.00 95.25 184 LEU A CA 1
ATOM 1421 C C . LEU A 1 184 ? -22.610 -0.465 4.844 1.00 95.25 184 LEU A C 1
ATOM 1423 O O . LEU A 1 184 ? -21.988 -1.483 4.561 1.00 95.25 184 LEU A O 1
ATOM 1427 N N . ALA A 1 185 ? -23.800 -0.174 4.317 1.00 93.81 185 ALA A N 1
ATOM 1428 C CA . ALA A 1 185 ? -24.477 -1.031 3.348 1.00 93.81 185 ALA A CA 1
ATOM 1429 C C . ALA A 1 185 ? -23.748 -1.096 1.995 1.00 93.81 185 ALA A C 1
ATOM 1431 O O . ALA A 1 185 ? -23.896 -2.074 1.269 1.00 93.81 185 ALA A O 1
ATOM 1432 N N . SER A 1 186 ? -22.965 -0.067 1.654 1.00 92.94 186 SER A N 1
ATOM 1433 C CA . SER A 1 186 ? -22.158 -0.035 0.430 1.00 92.94 186 SER A CA 1
ATOM 1434 C C . SER A 1 186 ? -20.823 -0.783 0.545 1.00 92.94 186 SER A C 1
ATOM 1436 O O . SER A 1 186 ? -20.178 -1.025 -0.475 1.00 92.94 186 SER A O 1
ATOM 1438 N N . LEU A 1 187 ? -20.377 -1.121 1.763 1.00 91.75 187 LEU A N 1
ATOM 1439 C CA . LEU A 1 187 ? -19.083 -1.771 1.965 1.00 91.75 187 LEU A CA 1
ATOM 1440 C C . LEU A 1 187 ? -19.138 -3.237 1.513 1.00 91.75 187 LEU A C 1
ATOM 1442 O O . LEU A 1 187 ? -20.095 -3.942 1.844 1.00 91.75 187 LEU A O 1
ATOM 1446 N N . PRO A 1 188 ? -18.106 -3.733 0.807 1.00 91.56 188 PRO A N 1
ATOM 1447 C CA . PRO A 1 188 ? -18.009 -5.156 0.527 1.00 91.56 188 PRO A CA 1
ATOM 1448 C C . PRO A 1 188 ? -17.796 -5.937 1.831 1.00 91.56 188 PRO A C 1
ATOM 1450 O O . PRO A 1 188 ? -17.334 -5.403 2.838 1.00 91.56 188 PRO A O 1
ATOM 1453 N N . GLU A 1 189 ? -18.112 -7.230 1.829 1.00 89.00 189 GLU A N 1
ATOM 1454 C CA . GLU A 1 189 ? -17.853 -8.076 3.003 1.00 89.00 189 GLU A CA 1
ATOM 1455 C C . GLU A 1 189 ? -16.343 -8.305 3.215 1.00 89.00 189 GLU A C 1
ATOM 1457 O O . GLU A 1 189 ? -15.874 -8.434 4.350 1.00 89.00 189 GLU A O 1
ATOM 1462 N N . PHE A 1 190 ? -15.575 -8.315 2.123 1.00 90.06 190 PHE A N 1
ATOM 1463 C CA . PHE A 1 190 ? -14.141 -8.577 2.118 1.00 90.06 190 PHE A CA 1
ATOM 1464 C C . PHE A 1 190 ? -13.377 -7.522 1.316 1.00 90.06 190 PHE A C 1
ATOM 1466 O O . PHE A 1 190 ? -13.885 -6.981 0.336 1.00 90.06 190 PHE A O 1
ATOM 1473 N N . ASP A 1 191 ? -12.146 -7.273 1.743 1.00 86.94 191 ASP A N 1
ATOM 1474 C CA . ASP A 1 191 ? -11.113 -6.536 1.029 1.00 86.94 191 ASP A CA 1
ATOM 1475 C C . ASP A 1 191 ? -10.106 -7.542 0.471 1.00 86.94 191 ASP A C 1
ATOM 1477 O O . ASP A 1 191 ? -9.624 -8.412 1.202 1.00 86.94 191 ASP A O 1
ATOM 1481 N N . GLU A 1 192 ? -9.820 -7.442 -0.822 1.00 87.94 192 GLU A N 1
ATOM 1482 C CA . GLU A 1 192 ? -8.876 -8.316 -1.513 1.00 87.94 192 GLU A CA 1
ATOM 1483 C C . GLU A 1 192 ? -7.624 -7.526 -1.874 1.00 87.94 192 GLU A C 1
ATOM 1485 O O . GLU A 1 192 ? -7.688 -6.450 -2.471 1.00 87.94 192 GLU A O 1
ATOM 1490 N N . ARG A 1 193 ? -6.465 -8.060 -1.494 1.00 86.19 193 ARG A N 1
ATOM 1491 C CA . ARG A 1 193 ? -5.161 -7.440 -1.721 1.00 86.19 193 ARG A CA 1
ATOM 1492 C C . ARG A 1 193 ? -4.200 -8.445 -2.312 1.00 86.19 193 ARG A C 1
ATOM 1494 O O . ARG A 1 193 ? -4.310 -9.645 -2.094 1.00 86.19 193 ARG A O 1
ATOM 1501 N N . THR A 1 194 ? -3.229 -7.937 -3.055 1.00 87.00 194 THR A N 1
ATOM 1502 C CA . THR A 1 194 ? -2.118 -8.745 -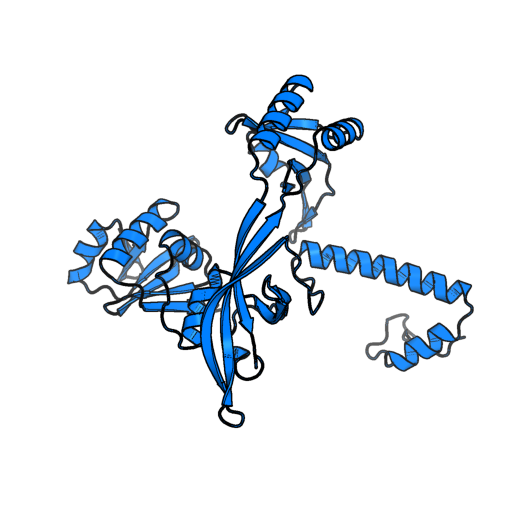3.552 1.00 87.00 194 THR A CA 1
ATOM 1503 C C . THR A 1 194 ? -0.884 -8.453 -2.714 1.00 87.00 194 THR A C 1
ATOM 1505 O O . THR A 1 194 ? -0.455 -7.305 -2.616 1.00 87.00 194 THR A O 1
ATOM 1508 N N . LEU A 1 195 ? -0.320 -9.496 -2.117 1.00 87.62 195 LEU A N 1
ATOM 1509 C CA . LEU A 1 195 ? 0.942 -9.468 -1.396 1.00 87.62 195 LEU A CA 1
ATOM 1510 C C . LEU A 1 195 ? 2.034 -10.089 -2.263 1.00 87.62 195 LEU A C 1
ATOM 1512 O O . LEU A 1 195 ? 1.819 -11.113 -2.915 1.00 87.62 195 LEU A O 1
ATOM 1516 N N . TYR A 1 196 ? 3.226 -9.506 -2.216 1.00 88.25 196 TYR A N 1
ATOM 1517 C CA . TYR A 1 196 ? 4.419 -10.078 -2.827 1.00 88.25 196 TYR A CA 1
ATOM 1518 C C . TYR A 1 196 ? 5.368 -10.510 -1.721 1.00 88.25 196 TYR A C 1
ATOM 1520 O O . TYR A 1 196 ? 5.721 -9.704 -0.864 1.00 88.25 196 TYR A O 1
ATOM 1528 N N . VAL A 1 197 ? 5.759 -11.782 -1.702 1.00 90.81 197 VAL A N 1
ATOM 1529 C CA . VAL A 1 197 ? 6.558 -12.348 -0.607 1.00 90.81 197 VAL A CA 1
ATOM 1530 C C . VAL A 1 197 ? 7.769 -13.076 -1.163 1.00 90.81 197 VAL A C 1
ATOM 1532 O O . VAL A 1 197 ? 7.630 -14.033 -1.919 1.00 90.81 197 VAL A O 1
ATOM 1535 N N . VAL A 1 198 ? 8.966 -12.667 -0.748 1.00 90.94 198 VAL A N 1
ATOM 1536 C CA . VAL A 1 198 ? 10.195 -13.419 -1.024 1.00 90.94 198 VAL A CA 1
ATOM 1537 C C . VAL A 1 198 ? 10.408 -14.428 0.100 1.00 90.94 198 VAL A C 1
ATOM 1539 O O . VAL A 1 198 ? 10.538 -14.042 1.261 1.00 90.94 198 VAL A O 1
ATOM 1542 N N . THR A 1 199 ? 10.441 -15.720 -0.223 1.00 90.94 199 THR A N 1
ATOM 1543 C CA . THR A 1 199 ? 10.525 -16.827 0.745 1.00 90.94 199 THR A CA 1
ATOM 1544 C C . THR A 1 199 ? 11.614 -17.835 0.375 1.00 90.94 199 THR A C 1
ATOM 1546 O O . THR A 1 199 ? 11.919 -18.022 -0.800 1.00 90.94 199 THR A O 1
ATOM 1549 N N . GLY A 1 200 ? 12.208 -18.495 1.371 1.00 87.50 200 GLY A N 1
ATOM 1550 C CA . GLY A 1 200 ? 13.332 -19.422 1.208 1.00 87.50 200 GLY A CA 1
ATOM 1551 C C . GLY A 1 200 ? 14.605 -18.895 1.872 1.00 87.50 200 GLY A C 1
ATOM 1552 O O . GLY A 1 200 ? 14.551 -18.288 2.942 1.00 87.50 200 GLY A O 1
ATOM 1553 N N . LEU A 1 201 ? 15.767 -19.122 1.254 1.00 85.44 201 LEU A N 1
ATOM 1554 C CA . LEU A 1 201 ? 17.043 -18.616 1.770 1.00 85.44 201 LEU A CA 1
ATOM 1555 C C . LEU A 1 201 ? 17.193 -17.125 1.442 1.00 85.44 201 LEU A C 1
ATOM 1557 O O . LEU A 1 201 ? 17.557 -16.761 0.324 1.00 85.44 201 LEU A O 1
ATOM 1561 N N . LEU A 1 202 ? 16.916 -16.263 2.423 1.00 85.00 202 LEU A N 1
ATOM 1562 C CA . LEU A 1 202 ? 16.965 -14.807 2.243 1.00 85.00 202 LEU A CA 1
ATOM 1563 C C . LEU A 1 202 ? 18.365 -14.211 2.411 1.00 85.00 202 LEU A C 1
ATOM 1565 O O . LEU A 1 202 ? 18.711 -13.286 1.685 1.00 85.00 202 LEU A O 1
ATOM 1569 N N . LEU A 1 203 ? 19.182 -14.744 3.328 1.00 82.81 203 LEU A N 1
ATOM 1570 C CA . LEU A 1 203 ? 20.520 -14.203 3.617 1.00 82.81 203 LEU A CA 1
ATOM 1571 C C . LEU A 1 203 ? 21.405 -14.036 2.363 1.00 82.81 203 LEU A C 1
ATOM 1573 O O . LEU A 1 203 ? 22.007 -12.974 2.224 1.00 82.81 203 LEU A O 1
ATOM 1577 N N . PRO A 1 204 ? 21.464 -15.000 1.418 1.00 81.56 204 PRO A N 1
ATOM 1578 C CA . PRO A 1 204 ? 22.297 -14.866 0.217 1.00 81.56 204 PRO A CA 1
ATOM 1579 C C . PRO A 1 204 ? 21.856 -13.775 -0.769 1.00 81.56 204 PRO A C 1
ATOM 1581 O O . PRO A 1 204 ? 22.608 -13.451 -1.684 1.00 81.56 204 PRO A O 1
ATOM 1584 N N . ILE A 1 205 ? 20.633 -13.255 -0.631 1.00 82.44 205 ILE A N 1
ATOM 1585 C CA . ILE A 1 205 ? 20.052 -12.237 -1.518 1.00 82.44 205 ILE A CA 1
ATOM 1586 C C . ILE A 1 205 ? 19.603 -10.989 -0.748 1.00 82.44 205 ILE A C 1
ATOM 1588 O O . ILE A 1 205 ? 18.809 -10.198 -1.254 1.00 82.44 205 ILE A O 1
ATOM 1592 N N . TRP A 1 206 ? 20.060 -10.825 0.493 1.00 81.06 206 TRP A N 1
ATOM 1593 C CA . TRP A 1 206 ? 19.561 -9.799 1.406 1.00 81.06 206 TRP A CA 1
ATOM 1594 C C . TRP A 1 206 ? 19.806 -8.374 0.897 1.00 81.06 206 TRP A C 1
ATOM 1596 O O . TRP A 1 206 ? 18.933 -7.516 0.989 1.00 81.06 206 TRP A O 1
ATOM 1606 N N . ASP A 1 207 ? 20.965 -8.149 0.279 1.00 76.88 207 ASP A N 1
ATOM 1607 C CA . ASP A 1 207 ? 21.382 -6.902 -0.373 1.00 76.88 207 ASP A CA 1
ATOM 1608 C C . ASP A 1 207 ? 20.523 -6.528 -1.599 1.00 76.88 207 ASP A C 1
ATOM 1610 O O . ASP A 1 207 ? 20.524 -5.382 -2.070 1.00 76.88 207 ASP A O 1
ATOM 1614 N N . ARG A 1 208 ? 19.755 -7.493 -2.119 1.00 79.62 208 ARG A N 1
ATOM 1615 C CA . ARG A 1 208 ? 18.903 -7.335 -3.303 1.00 79.62 208 ARG A CA 1
ATOM 1616 C C . ARG A 1 208 ? 17.475 -6.916 -2.968 1.00 79.62 208 ARG A C 1
ATOM 1618 O O . ARG A 1 208 ? 16.754 -6.497 -3.868 1.00 79.62 208 ARG A O 1
ATOM 1625 N N . LEU A 1 209 ? 17.065 -6.996 -1.705 1.00 77.62 209 LEU A N 1
ATOM 1626 C CA . LEU A 1 209 ? 15.711 -6.648 -1.278 1.00 77.62 209 LEU A CA 1
ATOM 1627 C C . LEU A 1 209 ? 15.623 -5.149 -0.902 1.00 77.62 209 LEU A C 1
ATOM 1629 O O . LEU A 1 209 ? 16.566 -4.612 -0.316 1.00 77.62 209 LEU A O 1
ATOM 1633 N N . PRO A 1 210 ? 14.546 -4.442 -1.288 1.00 68.06 210 PRO A N 1
ATOM 1634 C CA . PRO A 1 210 ? 14.347 -3.010 -1.035 1.00 68.06 210 PRO A CA 1
ATOM 1635 C C . PRO A 1 210 ? 13.991 -2.737 0.432 1.00 68.06 210 PRO A C 1
ATOM 1637 O O . PRO A 1 210 ? 13.516 -3.629 1.125 1.00 68.06 210 PRO A O 1
ATOM 1640 N N . GLY A 1 211 ? 14.190 -1.497 0.888 1.00 60.62 211 GLY A N 1
ATOM 1641 C CA . GLY A 1 211 ? 13.806 -1.039 2.228 1.00 60.62 211 GLY A CA 1
ATOM 1642 C C . GLY A 1 211 ? 14.830 -1.339 3.333 1.00 60.62 211 GLY A C 1
ATOM 1643 O O . GLY A 1 211 ? 15.523 -2.357 3.312 1.00 60.62 211 GLY A O 1
ATOM 1644 N N . ILE A 1 212 ? 14.903 -0.437 4.320 1.00 46.91 212 ILE A N 1
ATOM 1645 C CA . ILE A 1 212 ? 15.657 -0.615 5.583 1.00 46.91 212 ILE A CA 1
ATOM 1646 C C . ILE A 1 212 ? 14.892 -1.552 6.535 1.00 46.91 212 ILE A C 1
ATOM 1648 O O . ILE A 1 212 ? 15.467 -2.128 7.450 1.00 46.91 212 ILE A O 1
ATOM 1652 N N . ASP A 1 213 ? 13.593 -1.711 6.295 1.00 55.94 213 ASP A N 1
ATOM 1653 C CA . ASP A 1 213 ? 12.673 -2.451 7.140 1.00 55.94 213 ASP A CA 1
ATOM 1654 C C . ASP A 1 213 ? 12.846 -3.969 6.969 1.00 55.94 213 ASP A C 1
ATOM 1656 O O . ASP A 1 213 ? 12.555 -4.529 5.909 1.00 55.94 213 ASP A O 1
ATOM 1660 N N . LEU A 1 214 ? 13.378 -4.627 8.001 1.00 59.19 214 LEU A N 1
ATOM 1661 C CA . LEU A 1 214 ? 13.799 -6.032 7.979 1.00 59.19 214 LEU A CA 1
ATOM 1662 C C . LEU A 1 214 ? 12.666 -7.010 8.331 1.00 59.19 214 LEU A C 1
ATOM 1664 O O . LEU A 1 214 ? 12.940 -8.193 8.553 1.00 59.19 214 LEU A O 1
ATOM 1668 N N . ARG A 1 215 ? 11.412 -6.542 8.383 1.00 68.69 215 ARG A N 1
ATOM 1669 C CA . ARG A 1 215 ? 10.264 -7.352 8.801 1.00 68.69 215 ARG A CA 1
ATOM 1670 C C . ARG A 1 215 ? 10.100 -8.613 7.951 1.00 68.69 215 ARG A C 1
ATOM 1672 O O . ARG A 1 215 ? 9.997 -8.581 6.722 1.00 68.69 215 ARG A O 1
ATOM 1679 N N . VAL A 1 216 ? 10.050 -9.749 8.642 1.00 75.31 216 VAL A N 1
ATOM 1680 C CA . VAL A 1 216 ? 9.759 -11.065 8.068 1.00 75.31 216 VAL A CA 1
ATOM 1681 C C . VAL A 1 216 ? 8.390 -11.488 8.559 1.00 75.31 216 VAL A C 1
ATOM 1683 O O . VAL A 1 216 ? 8.109 -11.454 9.750 1.00 75.31 216 VAL A O 1
ATOM 1686 N N . PHE A 1 217 ? 7.552 -11.943 7.645 1.00 79.81 217 PHE A N 1
ATOM 1687 C CA . PHE A 1 217 ? 6.198 -12.354 7.946 1.00 79.81 217 PHE A CA 1
ATOM 1688 C C . PHE A 1 217 ? 6.070 -13.867 7.892 1.00 79.81 217 PHE A C 1
ATOM 1690 O O . PHE A 1 217 ? 6.727 -14.545 7.096 1.00 79.81 217 PHE A O 1
ATOM 1697 N N . ARG A 1 218 ? 5.190 -14.396 8.737 1.00 85.75 218 ARG A N 1
ATOM 1698 C CA . ARG A 1 218 ? 4.714 -15.773 8.672 1.00 85.75 218 ARG A CA 1
ATOM 1699 C C . ARG A 1 218 ? 3.244 -15.775 8.286 1.00 85.75 218 ARG A C 1
ATOM 1701 O O . ARG A 1 218 ? 2.452 -15.082 8.913 1.00 85.75 218 ARG A O 1
ATOM 1708 N N . LEU A 1 219 ? 2.872 -16.608 7.325 1.00 88.69 219 LEU A N 1
ATOM 1709 C CA . LEU A 1 219 ? 1.477 -16.857 6.968 1.00 88.69 219 LEU A CA 1
ATOM 1710 C C . LEU A 1 219 ? 1.237 -18.345 6.714 1.00 88.69 219 LEU A C 1
ATOM 1712 O O . LEU A 1 219 ? 2.175 -19.115 6.485 1.00 88.69 219 LEU A O 1
ATOM 1716 N N . VAL A 1 220 ? -0.028 -18.747 6.785 1.00 89.44 220 VAL A N 1
ATOM 1717 C CA . VAL A 1 220 ? -0.480 -20.093 6.425 1.00 89.44 220 VAL A CA 1
ATOM 1718 C C . VAL A 1 220 ? -1.528 -19.947 5.334 1.00 89.44 220 VAL A C 1
ATOM 1720 O O . VAL A 1 220 ? -2.486 -19.203 5.519 1.00 89.44 220 VAL A O 1
ATOM 1723 N N . THR A 1 221 ? -1.317 -20.611 4.202 1.00 92.06 221 THR A N 1
ATOM 1724 C CA . THR A 1 221 ? -2.254 -20.576 3.074 1.00 92.06 221 THR A CA 1
ATOM 1725 C C . THR A 1 221 ? -3.461 -21.462 3.331 1.00 92.06 221 THR A C 1
ATOM 1727 O O . THR A 1 221 ? -3.426 -22.354 4.182 1.00 92.06 221 THR A O 1
ATOM 1730 N N . ASP A 1 222 ? -4.504 -21.280 2.530 1.00 90.06 222 ASP A N 1
ATOM 1731 C CA . ASP A 1 222 ? -5.717 -22.103 2.584 1.00 90.06 222 ASP A CA 1
ATOM 1732 C C . ASP A 1 222 ? -5.420 -23.589 2.310 1.00 90.06 222 ASP A C 1
ATOM 1734 O O . ASP A 1 222 ? -6.095 -24.479 2.823 1.00 90.06 222 ASP A O 1
ATOM 1738 N N . ALA A 1 223 ? -4.360 -23.866 1.542 1.00 89.62 223 ALA A N 1
ATOM 1739 C CA . ALA A 1 223 ? -3.856 -25.212 1.273 1.00 89.62 223 ALA A CA 1
ATOM 1740 C C . ALA A 1 223 ? -2.994 -25.793 2.417 1.00 89.62 223 ALA A C 1
ATOM 1742 O O . ALA A 1 223 ? -2.463 -26.896 2.294 1.00 89.62 223 ALA A O 1
ATOM 1743 N N . GLY A 1 224 ? -2.819 -25.061 3.523 1.00 86.50 224 GLY A N 1
ATOM 1744 C CA . GLY A 1 224 ? -1.996 -25.458 4.668 1.00 86.50 224 GLY A CA 1
ATOM 1745 C C . GLY A 1 224 ? -0.493 -25.217 4.491 1.00 86.50 224 GLY A C 1
ATOM 1746 O O . GLY A 1 224 ? 0.297 -25.648 5.337 1.00 86.50 224 GLY A O 1
ATOM 1747 N N . GLU A 1 225 ? -0.071 -24.527 3.426 1.00 89.00 225 GLU A N 1
ATOM 1748 C CA . GLU A 1 225 ? 1.336 -24.185 3.210 1.00 89.00 225 GLU A CA 1
ATOM 1749 C C . GLU A 1 225 ? 1.775 -23.124 4.223 1.00 89.00 225 GLU A C 1
ATOM 1751 O O . GLU A 1 225 ? 1.167 -22.061 4.333 1.00 89.00 225 GLU A O 1
ATOM 1756 N N . ARG A 1 226 ? 2.855 -23.398 4.961 1.00 89.62 226 ARG A N 1
ATOM 1757 C CA . ARG A 1 226 ? 3.453 -22.433 5.889 1.00 89.62 226 ARG A CA 1
ATOM 1758 C C . ARG A 1 226 ? 4.542 -21.655 5.173 1.00 89.62 226 ARG A C 1
ATOM 1760 O O . ARG A 1 226 ? 5.568 -22.227 4.814 1.00 89.62 226 ARG A O 1
ATOM 1767 N N . ILE A 1 227 ? 4.335 -20.356 5.025 1.00 90.00 227 ILE A N 1
ATOM 1768 C CA . ILE A 1 227 ? 5.240 -19.467 4.304 1.00 90.00 227 ILE A CA 1
ATOM 1769 C C . ILE A 1 227 ? 5.873 -18.510 5.304 1.00 90.00 227 ILE A C 1
ATOM 1771 O O . ILE A 1 227 ? 5.188 -17.906 6.130 1.00 90.00 227 ILE A O 1
ATOM 1775 N N . VAL A 1 228 ? 7.198 -18.395 5.238 1.00 88.69 228 VAL A N 1
ATOM 1776 C CA . VAL A 1 228 ? 7.977 -17.416 6.000 1.00 88.69 228 VAL A CA 1
ATOM 1777 C C . VAL A 1 228 ? 8.826 -16.635 5.014 1.00 88.69 228 VAL A C 1
ATOM 1779 O O . VAL A 1 228 ? 9.594 -17.228 4.254 1.00 88.69 228 VAL A O 1
ATOM 1782 N N . GLY A 1 229 ? 8.678 -15.317 4.990 1.00 87.75 229 GLY A N 1
ATOM 1783 C CA . GLY A 1 229 ? 9.326 -14.505 3.972 1.00 87.75 229 GLY A CA 1
ATOM 1784 C C . GLY A 1 229 ? 9.214 -13.011 4.213 1.00 87.75 229 GLY A C 1
ATOM 1785 O O . GLY A 1 229 ? 8.486 -12.559 5.091 1.00 87.75 229 GLY A O 1
ATOM 1786 N N . ARG A 1 230 ? 9.956 -12.241 3.425 1.00 86.25 230 ARG A N 1
ATOM 1787 C CA . ARG A 1 230 ? 9.900 -10.780 3.453 1.00 86.25 230 ARG A CA 1
ATOM 1788 C C . ARG A 1 230 ? 8.809 -10.302 2.504 1.00 86.25 230 ARG A C 1
ATOM 1790 O O . ARG A 1 230 ? 8.799 -10.717 1.345 1.00 86.25 230 ARG A O 1
ATOM 1797 N N . VAL A 1 231 ? 7.920 -9.439 2.988 1.00 85.62 231 VAL A N 1
ATOM 1798 C CA . VAL A 1 231 ? 6.937 -8.766 2.131 1.00 85.62 231 VAL A CA 1
ATOM 1799 C C . VAL A 1 231 ? 7.651 -7.678 1.337 1.00 85.62 231 VAL A C 1
ATOM 1801 O O . VAL A 1 231 ? 8.489 -6.954 1.867 1.00 85.62 231 VAL A O 1
ATOM 1804 N N . VAL A 1 232 ? 7.339 -7.606 0.051 1.00 81.88 232 VAL A N 1
ATOM 1805 C CA . VAL A 1 232 ? 7.818 -6.583 -0.869 1.00 81.88 232 VAL A CA 1
ATOM 1806 C C . VAL A 1 232 ? 6.640 -5.679 -1.177 1.00 81.88 232 VAL A C 1
ATOM 1808 O O . VAL A 1 232 ? 5.613 -6.151 -1.674 1.00 81.88 232 VAL A O 1
ATOM 1811 N N . ASP A 1 233 ? 6.785 -4.390 -0.884 1.00 76.44 233 ASP A N 1
ATOM 1812 C CA . ASP A 1 233 ? 5.757 -3.417 -1.223 1.00 76.44 233 ASP A CA 1
ATOM 1813 C C . ASP A 1 233 ? 5.529 -3.402 -2.744 1.00 76.44 233 ASP A C 1
ATOM 1815 O O . ASP A 1 233 ? 6.500 -3.471 -3.510 1.00 76.44 233 ASP A O 1
ATOM 1819 N N . PRO A 1 234 ? 4.271 -3.292 -3.217 1.00 73.56 234 PRO A N 1
ATOM 1820 C CA . PRO A 1 234 ? 3.968 -3.280 -4.650 1.00 73.56 234 PRO A CA 1
ATOM 1821 C C . PRO A 1 234 ? 4.788 -2.246 -5.433 1.00 73.56 234 PRO A C 1
ATOM 1823 O O . PRO A 1 234 ? 5.196 -2.490 -6.566 1.00 73.56 234 PRO A O 1
ATOM 1826 N N . GLU A 1 235 ? 5.087 -1.111 -4.801 1.00 67.38 235 GLU A N 1
ATOM 1827 C CA . GLU A 1 235 ? 5.857 -0.011 -5.382 1.00 67.38 235 GLU A CA 1
ATOM 1828 C C . GLU A 1 235 ? 7.334 -0.372 -5.623 1.00 67.38 235 GLU A C 1
ATOM 1830 O O . GLU A 1 235 ? 7.939 0.113 -6.582 1.00 67.38 235 GLU A O 1
ATOM 1835 N N . ASP A 1 236 ? 7.900 -1.263 -4.804 1.00 73.25 236 ASP A N 1
ATOM 1836 C CA . ASP A 1 236 ? 9.285 -1.727 -4.913 1.00 73.25 236 ASP A CA 1
ATOM 1837 C C . ASP A 1 236 ? 9.410 -3.077 -5.635 1.00 73.25 236 ASP A C 1
ATOM 1839 O O . ASP A 1 236 ? 10.523 -3.560 -5.886 1.00 73.25 236 ASP A O 1
ATOM 1843 N N . LEU A 1 237 ? 8.286 -3.698 -6.006 1.00 77.38 237 LEU A N 1
ATOM 1844 C CA . LEU A 1 237 ? 8.254 -5.006 -6.651 1.00 77.38 237 LEU A CA 1
ATOM 1845 C C . LEU A 1 237 ? 9.155 -5.047 -7.880 1.00 77.38 237 LEU A C 1
ATOM 1847 O O . LEU A 1 237 ? 9.971 -5.951 -8.017 1.00 77.38 237 LEU A O 1
ATOM 1851 N N . HIS A 1 238 ? 9.057 -4.057 -8.764 1.00 73.94 238 HIS A N 1
ATOM 1852 C CA . HIS A 1 238 ? 9.836 -4.075 -9.997 1.00 73.94 238 HIS A CA 1
ATOM 1853 C C . HIS A 1 238 ? 11.337 -3.923 -9.734 1.00 73.94 238 HIS A C 1
ATOM 1855 O O . HIS A 1 238 ? 12.140 -4.624 -10.344 1.00 73.94 238 HIS A O 1
ATOM 1861 N N . VAL A 1 239 ? 11.726 -3.055 -8.794 1.00 73.50 239 VAL A N 1
ATOM 1862 C CA . VAL A 1 239 ? 13.132 -2.920 -8.377 1.00 73.50 239 VAL A CA 1
ATOM 1863 C C . VAL A 1 239 ? 13.642 -4.243 -7.806 1.00 73.50 239 VAL A C 1
ATOM 1865 O O . VAL A 1 239 ? 14.766 -4.657 -8.091 1.00 73.50 239 VAL A O 1
ATOM 1868 N N . THR A 1 240 ? 12.805 -4.930 -7.031 1.00 78.62 240 THR A N 1
ATOM 1869 C CA . THR A 1 240 ? 13.118 -6.237 -6.451 1.00 78.62 240 THR A CA 1
ATOM 1870 C C . THR A 1 240 ? 13.288 -7.295 -7.532 1.00 78.62 240 THR A C 1
ATOM 1872 O O . THR A 1 240 ? 14.307 -7.977 -7.562 1.00 78.62 240 THR A O 1
ATOM 1875 N N . ARG A 1 241 ? 12.339 -7.401 -8.469 1.00 83.19 241 ARG A N 1
ATOM 1876 C CA . ARG A 1 241 ? 12.408 -8.335 -9.602 1.00 83.19 241 ARG A CA 1
ATOM 1877 C C . ARG A 1 241 ? 13.665 -8.121 -10.433 1.00 83.19 241 ARG A C 1
ATOM 1879 O O . ARG A 1 241 ? 14.351 -9.086 -10.758 1.00 83.19 241 ARG A O 1
ATOM 1886 N N . GLU A 1 242 ? 14.002 -6.864 -10.704 1.00 77.25 242 GLU A N 1
ATOM 1887 C CA . GLU A 1 242 ? 15.216 -6.490 -11.423 1.00 77.25 242 GLU A CA 1
ATOM 1888 C C . GLU A 1 242 ? 16.475 -6.946 -10.676 1.00 77.25 242 GLU A C 1
ATOM 1890 O O . GLU A 1 242 ? 17.314 -7.647 -11.239 1.00 77.25 242 GLU A O 1
ATOM 1895 N N . LYS A 1 243 ? 16.596 -6.623 -9.383 1.00 79.44 243 LYS A N 1
ATOM 1896 C CA . LYS A 1 243 ? 17.743 -7.049 -8.564 1.00 79.44 243 LYS A CA 1
ATOM 1897 C C . LYS A 1 243 ? 17.841 -8.573 -8.415 1.00 79.44 243 LYS A C 1
ATOM 1899 O O . LYS A 1 243 ? 18.936 -9.100 -8.221 1.00 79.44 243 LYS A O 1
ATOM 1904 N N . LEU A 1 244 ? 16.718 -9.283 -8.509 1.00 83.44 244 LEU A N 1
ATOM 1905 C CA . LEU A 1 244 ? 16.649 -10.745 -8.483 1.00 83.44 244 LEU A CA 1
ATOM 1906 C C . LEU A 1 244 ? 16.825 -11.387 -9.869 1.00 83.44 244 LEU A C 1
ATOM 1908 O O . LEU A 1 244 ? 16.839 -12.609 -9.961 1.00 83.44 244 LEU A O 1
ATOM 1912 N N . ASN A 1 245 ? 17.025 -10.599 -10.931 1.00 79.06 245 ASN A N 1
ATOM 1913 C CA . ASN A 1 245 ? 17.124 -11.062 -12.320 1.00 79.06 245 ASN A CA 1
ATOM 1914 C C . ASN A 1 245 ? 15.883 -11.840 -12.807 1.00 79.06 245 ASN A C 1
ATOM 1916 O O . ASN A 1 245 ? 15.990 -12.716 -13.661 1.00 79.06 245 ASN A O 1
ATOM 1920 N N . LEU A 1 246 ? 14.698 -11.501 -12.290 1.00 78.50 246 LEU A N 1
ATOM 1921 C CA . LEU A 1 246 ? 13.404 -12.067 -12.703 1.00 78.50 246 LEU A CA 1
ATOM 1922 C C . LEU A 1 246 ? 12.795 -11.348 -13.925 1.00 78.50 246 LEU A C 1
ATOM 1924 O O . LEU A 1 246 ? 11.665 -11.628 -14.326 1.00 78.50 246 LEU A O 1
ATOM 1928 N N . GLY A 1 247 ? 13.529 -10.390 -14.502 1.00 67.31 247 GLY A N 1
ATOM 1929 C CA . GLY A 1 247 ? 13.056 -9.512 -15.569 1.00 67.31 247 GLY A CA 1
ATOM 1930 C C . GLY A 1 247 ? 11.999 -8.500 -15.108 1.00 67.31 247 GLY A C 1
ATOM 1931 O O . GLY A 1 247 ? 11.576 -8.477 -13.951 1.00 67.31 247 GLY A O 1
ATOM 1932 N N . ALA A 1 248 ? 11.548 -7.664 -16.046 1.00 55.97 248 ALA A N 1
ATOM 1933 C CA . ALA A 1 248 ? 10.609 -6.563 -15.804 1.00 55.97 248 ALA A CA 1
ATOM 1934 C C . ALA A 1 248 ? 9.230 -6.991 -15.248 1.00 55.97 248 ALA A C 1
ATOM 1936 O O . ALA A 1 248 ? 8.497 -6.142 -14.739 1.00 55.97 248 ALA A O 1
ATOM 1937 N N . GLY A 1 249 ? 8.879 -8.283 -15.320 1.00 60.22 249 GLY A N 1
ATOM 1938 C CA . GLY A 1 249 ? 7.568 -8.801 -14.916 1.00 60.22 249 GLY A CA 1
ATOM 1939 C C . GLY A 1 249 ? 6.416 -8.283 -15.783 1.00 60.22 249 GLY A C 1
ATOM 1940 O O . GLY A 1 249 ? 6.621 -7.829 -16.911 1.00 60.22 249 GLY A O 1
ATOM 1941 N N . THR A 1 250 ? 5.193 -8.339 -15.246 1.00 54.81 250 THR A N 1
ATOM 1942 C CA . THR A 1 250 ? 4.043 -7.586 -15.766 1.00 54.81 250 THR A CA 1
ATOM 1943 C C . THR A 1 250 ? 4.387 -6.097 -15.776 1.00 54.81 250 THR A C 1
ATOM 1945 O O . THR A 1 250 ? 4.875 -5.557 -14.783 1.00 54.81 250 THR A O 1
ATOM 1948 N N . ALA A 1 251 ? 4.171 -5.429 -16.913 1.00 60.16 251 ALA A N 1
ATOM 1949 C CA . ALA A 1 251 ? 4.513 -4.020 -17.079 1.00 60.16 251 ALA A CA 1
ATOM 1950 C C . ALA A 1 251 ? 3.865 -3.173 -15.968 1.00 60.16 251 ALA A C 1
ATOM 1952 O O . ALA A 1 251 ? 2.645 -3.191 -15.811 1.00 60.16 251 ALA A O 1
ATOM 1953 N N . MET A 1 252 ? 4.688 -2.442 -15.207 1.00 72.19 252 MET A N 1
ATOM 1954 C CA . MET A 1 252 ? 4.226 -1.510 -14.175 1.00 72.19 252 MET A CA 1
ATOM 1955 C C . MET A 1 252 ? 3.196 -0.553 -14.779 1.00 72.19 252 MET A C 1
ATOM 1957 O O . MET A 1 252 ? 3.448 0.033 -15.839 1.00 72.19 252 MET A O 1
ATOM 1961 N N . ALA A 1 253 ? 2.052 -0.379 -14.113 1.00 80.56 253 ALA A N 1
ATOM 1962 C CA . ALA A 1 253 ? 1.037 0.541 -14.600 1.00 80.56 253 ALA A CA 1
ATOM 1963 C C . ALA A 1 253 ? 1.648 1.955 -14.705 1.00 80.56 253 ALA A C 1
ATOM 1965 O O . ALA A 1 253 ? 2.335 2.397 -13.780 1.00 80.56 253 ALA A O 1
ATOM 1966 N N . PRO A 1 254 ? 1.410 2.711 -15.792 1.00 85.88 254 PRO A N 1
ATOM 1967 C CA . PRO A 1 254 ? 2.039 4.020 -15.979 1.00 85.88 254 PRO A CA 1
ATOM 1968 C C . PRO A 1 254 ? 1.797 5.008 -14.831 1.00 85.88 254 PRO A C 1
ATOM 1970 O O . PRO A 1 254 ? 2.657 5.832 -14.529 1.00 85.88 254 PRO A O 1
ATOM 1973 N N . ALA A 1 255 ? 0.644 4.914 -14.162 1.00 84.62 255 ALA A N 1
ATOM 1974 C CA . ALA A 1 255 ? 0.333 5.726 -12.990 1.00 84.62 255 ALA A CA 1
ATOM 1975 C C . ALA A 1 255 ? 1.241 5.400 -11.792 1.00 84.62 255 ALA A C 1
ATOM 1977 O O . ALA A 1 255 ? 1.781 6.314 -11.167 1.00 84.62 255 ALA A O 1
ATOM 1978 N N . GLU A 1 256 ? 1.465 4.114 -11.520 1.00 81.38 256 GLU A N 1
ATOM 1979 C CA . GLU A 1 256 ? 2.371 3.639 -10.468 1.00 81.38 256 GLU A CA 1
ATOM 1980 C C . GLU A 1 256 ? 3.819 4.021 -10.787 1.00 81.38 256 GLU A C 1
ATOM 1982 O O . GLU A 1 256 ? 4.523 4.568 -9.937 1.00 81.38 256 GLU A O 1
ATOM 1987 N N . ALA A 1 257 ? 4.237 3.842 -12.043 1.00 85.06 257 ALA A N 1
ATOM 1988 C CA . ALA A 1 257 ? 5.567 4.222 -12.509 1.00 85.06 257 ALA A CA 1
ATOM 1989 C C . ALA A 1 257 ? 5.820 5.723 -12.356 1.00 85.06 257 ALA A C 1
ATOM 1991 O O . ALA A 1 257 ? 6.871 6.143 -11.867 1.00 85.06 257 ALA A O 1
ATOM 1992 N N . TYR A 1 258 ? 4.839 6.548 -12.725 1.00 89.25 258 TYR A N 1
ATOM 1993 C CA . TYR A 1 258 ? 4.934 7.990 -12.567 1.00 89.25 258 TYR A CA 1
ATOM 1994 C C . TYR A 1 258 ? 5.034 8.385 -11.086 1.00 89.25 258 TYR A C 1
ATOM 1996 O O . TYR A 1 258 ? 5.911 9.174 -10.727 1.00 89.25 258 TYR A O 1
ATOM 2004 N N . ALA A 1 259 ? 4.192 7.802 -10.224 1.00 86.25 259 ALA A N 1
ATOM 2005 C CA . ALA A 1 259 ? 4.202 8.039 -8.780 1.00 86.25 259 ALA A CA 1
ATOM 2006 C C . ALA A 1 259 ? 5.540 7.636 -8.131 1.00 86.25 259 ALA A C 1
ATOM 2008 O O . ALA A 1 259 ? 6.095 8.387 -7.324 1.00 86.25 259 ALA A O 1
ATOM 2009 N N . ALA A 1 260 ? 6.101 6.488 -8.517 1.00 82.56 260 ALA A N 1
ATOM 2010 C CA . ALA A 1 260 ? 7.403 6.022 -8.048 1.00 82.56 260 ALA A CA 1
ATOM 2011 C C . ALA A 1 260 ? 8.538 6.980 -8.450 1.00 82.56 260 ALA A C 1
ATOM 2013 O O . ALA A 1 260 ? 9.405 7.296 -7.626 1.00 82.56 260 ALA A O 1
ATOM 2014 N N . VAL A 1 261 ? 8.514 7.499 -9.684 1.00 89.19 261 VAL A N 1
ATOM 2015 C CA . VAL A 1 261 ? 9.523 8.454 -10.157 1.00 89.19 261 VAL A CA 1
ATOM 2016 C C . VAL A 1 261 ? 9.379 9.810 -9.477 1.00 89.19 261 VAL A C 1
ATOM 2018 O O . VAL A 1 261 ? 10.355 10.300 -8.916 1.00 89.19 261 VAL A O 1
ATOM 2021 N N . ILE A 1 262 ? 8.198 10.438 -9.480 1.00 88.94 262 ILE A N 1
ATOM 2022 C CA . ILE A 1 262 ? 8.030 11.772 -8.872 1.00 88.94 262 ILE A CA 1
ATOM 2023 C C . ILE A 1 262 ? 8.275 11.748 -7.356 1.00 88.94 262 ILE A C 1
ATOM 2025 O O . ILE A 1 262 ? 8.838 12.702 -6.816 1.00 88.94 262 ILE A O 1
ATOM 2029 N N . GLY A 1 263 ? 7.943 10.634 -6.692 1.00 84.19 263 GLY A N 1
ATOM 2030 C CA . GLY A 1 263 ? 8.266 10.379 -5.287 1.00 84.19 263 GLY A CA 1
ATOM 2031 C C . GLY A 1 263 ? 9.760 10.174 -5.021 1.00 84.19 263 GLY A C 1
ATOM 2032 O O . GLY A 1 263 ? 10.178 10.142 -3.871 1.00 84.19 263 GLY A O 1
ATOM 2033 N N . GLY A 1 264 ? 10.585 10.070 -6.067 1.00 82.62 264 GLY A N 1
ATOM 2034 C CA . GLY A 1 264 ? 12.030 9.906 -5.946 1.00 82.62 264 GLY A CA 1
ATOM 2035 C C . GLY A 1 264 ? 12.446 8.532 -5.444 1.00 82.62 264 GLY A C 1
ATOM 2036 O O . GLY A 1 264 ? 13.544 8.412 -4.917 1.00 82.62 264 GLY A O 1
ATOM 2037 N N . ARG A 1 265 ? 11.581 7.526 -5.596 1.00 75.06 265 ARG A N 1
ATOM 2038 C CA . ARG A 1 265 ? 11.828 6.139 -5.181 1.00 75.06 265 ARG A CA 1
ATOM 2039 C C . ARG A 1 265 ? 12.469 5.333 -6.301 1.00 75.06 265 ARG A C 1
ATOM 2041 O O . ARG A 1 265 ? 13.308 4.470 -6.053 1.00 75.06 265 ARG A O 1
ATOM 2048 N N . ALA A 1 266 ? 12.145 5.681 -7.545 1.00 81.06 266 ALA A N 1
ATOM 2049 C CA . ALA A 1 266 ? 12.641 4.968 -8.705 1.00 81.06 266 ALA A CA 1
ATOM 2050 C C . ALA A 1 266 ? 13.065 5.865 -9.874 1.00 81.06 266 ALA A C 1
ATOM 2052 O O . ALA A 1 266 ? 12.713 7.041 -9.985 1.00 81.06 266 ALA A O 1
ATOM 2053 N N . SER A 1 267 ? 13.826 5.257 -10.774 1.00 86.25 267 SER A N 1
ATOM 2054 C CA . SER A 1 267 ? 14.139 5.742 -12.112 1.00 86.25 267 SER A CA 1
ATOM 2055 C C . SER A 1 267 ? 13.851 4.630 -13.114 1.00 86.25 267 SER A C 1
ATOM 2057 O O . SER A 1 267 ? 14.092 3.456 -12.837 1.00 86.25 267 SER A O 1
ATOM 2059 N N . LEU A 1 268 ? 13.315 4.988 -14.273 1.00 87.75 268 LEU A N 1
ATOM 2060 C CA . LEU A 1 268 ? 12.886 4.034 -15.291 1.00 87.75 268 LEU A CA 1
ATOM 2061 C C . LEU A 1 268 ? 13.905 4.011 -16.422 1.00 87.75 268 LEU A C 1
ATOM 2063 O O . LEU A 1 268 ? 14.352 5.068 -16.865 1.00 87.75 268 LEU A O 1
ATOM 2067 N N . GLN A 1 269 ? 14.232 2.826 -16.922 1.00 85.88 269 GLN A N 1
ATOM 2068 C CA . GLN A 1 269 ? 14.947 2.635 -18.180 1.00 85.88 269 GLN A CA 1
ATOM 2069 C C . GLN A 1 269 ? 13.975 2.059 -19.201 1.00 85.88 269 GLN A C 1
ATOM 2071 O O . GLN A 1 269 ? 13.339 1.037 -18.946 1.00 85.88 269 GLN A O 1
ATOM 2076 N N . LEU A 1 270 ? 13.859 2.715 -20.349 1.00 86.44 270 LEU A N 1
ATOM 2077 C CA . LEU A 1 270 ? 12.954 2.338 -21.427 1.00 86.44 270 LEU A CA 1
ATOM 2078 C C . LEU A 1 270 ? 13.741 1.907 -22.668 1.00 86.44 270 LEU A C 1
ATOM 2080 O O . LEU A 1 270 ? 14.926 2.219 -22.835 1.00 86.44 270 LEU A O 1
ATOM 2084 N N . ALA A 1 271 ? 13.051 1.219 -23.573 1.00 78.06 271 ALA A N 1
ATOM 2085 C CA . ALA A 1 271 ? 13.587 0.826 -24.865 1.00 78.06 271 ALA A CA 1
ATOM 2086 C C . ALA A 1 271 ? 14.101 2.037 -25.662 1.00 78.06 271 ALA A C 1
ATOM 2088 O O . ALA A 1 271 ? 13.533 3.130 -25.627 1.00 78.06 271 ALA A O 1
ATOM 2089 N N . GLY A 1 272 ? 15.196 1.833 -26.399 1.00 79.50 272 GLY A N 1
ATOM 2090 C CA . GLY A 1 272 ? 15.876 2.908 -27.127 1.00 79.50 272 GLY A CA 1
ATOM 2091 C C . GLY A 1 272 ? 16.811 3.763 -26.263 1.00 79.50 272 GLY A C 1
ATOM 2092 O O . GLY A 1 272 ? 17.180 4.856 -26.679 1.00 79.50 272 GLY A O 1
ATOM 2093 N N . GLY A 1 273 ? 17.192 3.286 -25.070 1.00 81.00 273 GLY A N 1
ATOM 2094 C CA . GLY A 1 273 ? 18.150 3.969 -24.192 1.00 81.00 273 GLY A CA 1
ATOM 2095 C C . GLY A 1 273 ? 17.576 5.188 -23.466 1.00 81.00 273 GLY A C 1
ATOM 2096 O O . GLY A 1 273 ? 18.336 5.997 -22.932 1.00 81.00 273 GLY A O 1
ATOM 2097 N N . LEU A 1 274 ? 16.248 5.331 -23.445 1.00 88.94 274 LEU A N 1
ATOM 2098 C CA . LEU A 1 274 ? 15.585 6.422 -22.744 1.00 88.94 274 LEU A CA 1
ATOM 2099 C C . LEU A 1 274 ? 15.550 6.149 -21.242 1.00 88.94 274 LEU A C 1
ATOM 2101 O O . LEU A 1 274 ? 15.400 5.012 -20.799 1.00 88.94 274 LEU A O 1
ATOM 2105 N N . GLN A 1 275 ? 15.655 7.209 -20.451 1.00 91.38 275 GLN A N 1
ATOM 2106 C CA . GLN A 1 275 ? 15.572 7.135 -18.998 1.00 91.38 275 GLN A CA 1
ATOM 2107 C C . GLN A 1 275 ? 14.579 8.161 -18.478 1.00 91.38 275 GLN A C 1
ATOM 2109 O O . GLN A 1 275 ? 14.600 9.305 -18.919 1.00 91.38 275 GLN A O 1
ATOM 2114 N N . VAL A 1 276 ? 13.745 7.781 -17.516 1.00 93.44 276 VAL A N 1
ATOM 2115 C CA . VAL A 1 276 ? 12.826 8.700 -16.840 1.00 93.44 276 VAL A CA 1
ATOM 2116 C C . VAL A 1 276 ? 13.239 8.802 -15.381 1.00 93.44 276 VAL A C 1
ATOM 2118 O O . VAL A 1 276 ? 13.297 7.794 -14.678 1.00 93.44 276 VAL A O 1
ATOM 2121 N N . LYS A 1 277 ? 13.558 10.011 -14.916 1.00 93.62 277 LYS A N 1
ATOM 2122 C CA . LYS A 1 277 ? 14.040 10.221 -13.547 1.00 93.62 277 LYS A CA 1
ATOM 2123 C C . LYS A 1 277 ? 13.507 11.502 -12.928 1.00 93.62 277 LYS A C 1
ATOM 2125 O O . LYS A 1 277 ? 13.180 12.462 -13.626 1.00 93.62 277 LYS A O 1
ATOM 2130 N N . ARG A 1 278 ? 13.500 11.540 -11.597 1.00 93.62 278 ARG A N 1
ATOM 2131 C CA . ARG A 1 278 ? 13.277 12.773 -10.845 1.00 93.62 278 ARG A CA 1
ATOM 2132 C C . ARG A 1 278 ? 14.516 13.652 -10.902 1.00 93.62 278 ARG A C 1
ATOM 2134 O O . ARG A 1 278 ? 15.625 13.189 -10.649 1.00 93.62 278 ARG A O 1
ATOM 2141 N N . VAL A 1 279 ? 14.318 14.931 -11.180 1.00 92.19 279 VAL A N 1
ATOM 2142 C CA . VAL A 1 279 ? 15.357 15.958 -11.121 1.00 92.19 279 VAL A CA 1
ATOM 2143 C C . VAL A 1 279 ? 14.844 17.187 -10.397 1.00 92.19 279 VAL A C 1
ATOM 2145 O O . VAL A 1 279 ? 13.658 17.504 -10.462 1.00 92.19 279 VAL A O 1
ATOM 2148 N N . ARG A 1 280 ? 15.747 17.901 -9.725 1.00 90.50 280 ARG A N 1
ATOM 2149 C CA . ARG A 1 280 ? 15.443 19.205 -9.140 1.00 90.50 280 ARG A CA 1
ATOM 2150 C C . ARG A 1 280 ? 15.847 20.302 -10.120 1.00 90.50 280 ARG A C 1
ATOM 2152 O O . ARG A 1 280 ? 16.995 20.350 -10.557 1.00 90.50 280 ARG A O 1
ATOM 2159 N N . VAL A 1 281 ? 14.904 21.159 -10.494 1.00 87.38 281 VAL A N 1
ATOM 2160 C CA . VAL A 1 281 ? 15.118 22.301 -11.399 1.00 87.38 281 VAL A CA 1
ATOM 2161 C C . VAL A 1 281 ? 14.397 23.498 -10.804 1.00 87.38 281 VAL A C 1
ATOM 2163 O O . VAL A 1 281 ? 13.223 23.385 -10.482 1.00 87.38 281 VAL A O 1
ATOM 2166 N N . MET A 1 282 ? 15.097 24.625 -10.639 1.00 85.19 282 MET A N 1
ATOM 2167 C CA . MET A 1 282 ? 14.538 25.846 -10.033 1.00 85.19 282 MET A CA 1
ATOM 2168 C C . MET A 1 282 ? 13.799 25.580 -8.708 1.00 85.19 282 MET A C 1
ATOM 2170 O O . MET A 1 282 ? 12.722 26.103 -8.461 1.00 85.19 282 MET A O 1
ATOM 2174 N N . ASN A 1 283 ? 14.396 24.743 -7.852 1.00 83.50 283 ASN A N 1
ATOM 2175 C CA . ASN A 1 283 ? 13.858 24.328 -6.552 1.00 83.50 283 ASN A CA 1
ATOM 2176 C C . ASN A 1 283 ? 12.582 23.456 -6.588 1.00 83.50 283 ASN A C 1
ATOM 2178 O O . ASN A 1 283 ? 12.050 23.119 -5.532 1.00 83.50 283 ASN A O 1
ATOM 2182 N N . GLU A 1 284 ? 12.147 23.011 -7.767 1.00 86.44 284 GLU A N 1
ATOM 2183 C CA . GLU A 1 284 ? 10.993 22.128 -7.950 1.00 86.44 284 GLU A CA 1
ATOM 2184 C C . GLU A 1 284 ? 11.422 20.711 -8.353 1.00 86.44 284 GLU A C 1
ATOM 2186 O O . GLU A 1 284 ? 12.360 20.518 -9.134 1.00 86.44 284 GLU A O 1
ATOM 2191 N N . ASN A 1 285 ? 10.722 19.701 -7.827 1.00 89.44 285 ASN A N 1
ATOM 2192 C CA . ASN A 1 285 ? 10.903 18.309 -8.239 1.00 89.44 285 ASN A CA 1
ATOM 2193 C C . ASN A 1 285 ? 10.130 18.066 -9.536 1.00 89.44 285 ASN A C 1
ATOM 2195 O O . ASN A 1 285 ? 8.909 18.201 -9.572 1.00 89.44 285 ASN A O 1
ATOM 2199 N N . ARG A 1 286 ? 10.840 17.681 -10.594 1.00 92.94 286 ARG A N 1
ATOM 2200 C CA . ARG A 1 286 ? 10.282 17.453 -11.929 1.00 92.94 286 ARG A CA 1
ATOM 2201 C C . ARG A 1 286 ? 10.671 16.074 -12.439 1.00 92.94 286 ARG A C 1
ATOM 2203 O O . ARG A 1 286 ? 11.694 15.524 -12.037 1.00 92.94 286 ARG A O 1
ATOM 2210 N N . VAL A 1 287 ? 9.864 15.527 -13.342 1.00 94.81 287 VAL A N 1
ATOM 2211 C CA . VAL A 1 287 ? 10.159 14.265 -14.029 1.00 94.81 287 VAL A CA 1
ATOM 2212 C C . VAL A 1 287 ? 10.765 14.579 -15.391 1.00 94.81 287 VAL A C 1
ATOM 2214 O O . VAL A 1 287 ? 10.131 15.218 -16.228 1.00 94.81 287 VAL A O 1
ATOM 2217 N N . GLU A 1 288 ? 12.003 14.150 -15.608 1.00 95.56 288 GLU A N 1
ATOM 2218 C CA . GLU A 1 288 ? 12.747 14.364 -16.848 1.00 95.56 288 GLU A CA 1
ATOM 2219 C C . GLU A 1 288 ? 12.885 13.060 -17.632 1.00 95.56 288 GLU A C 1
ATOM 2221 O O . GLU A 1 288 ? 13.189 12.016 -17.051 1.00 95.56 288 GLU A O 1
ATOM 2226 N N . LEU A 1 289 ? 12.719 13.148 -18.954 1.00 95.62 289 LEU A N 1
ATOM 2227 C CA . LEU A 1 289 ? 13.072 12.099 -19.902 1.00 95.62 289 LEU A CA 1
ATOM 2228 C C . LEU A 1 289 ? 14.427 12.422 -20.550 1.00 95.62 289 LEU A C 1
ATOM 2230 O O . LEU A 1 289 ? 14.617 13.463 -21.180 1.00 95.62 289 LEU A O 1
ATOM 2234 N N . ILE A 1 290 ? 15.371 11.499 -20.405 1.00 93.25 290 ILE A N 1
ATOM 2235 C CA . ILE A 1 290 ? 16.779 11.610 -20.793 1.00 93.25 290 ILE A CA 1
ATOM 2236 C C . ILE A 1 290 ? 17.095 10.566 -21.861 1.00 93.25 290 ILE A C 1
ATOM 2238 O O . ILE A 1 290 ? 16.450 9.526 -21.930 1.00 93.25 290 ILE A O 1
ATOM 2242 N N . GLY A 1 291 ? 18.092 10.846 -22.701 1.00 88.81 291 GLY A N 1
ATOM 2243 C CA . GLY A 1 291 ? 18.553 9.925 -23.746 1.00 88.81 291 GLY A CA 1
ATOM 2244 C C . GLY A 1 291 ? 17.836 10.094 -25.087 1.00 88.81 291 GLY A C 1
ATOM 2245 O O . GLY A 1 291 ? 18.189 9.428 -26.053 1.00 88.81 291 GLY A O 1
ATOM 2246 N N . ALA A 1 292 ? 16.870 11.014 -25.184 1.00 89.06 292 ALA A N 1
ATOM 2247 C CA . ALA A 1 292 ? 16.191 11.311 -26.441 1.00 89.06 292 ALA A CA 1
ATOM 2248 C C . ALA A 1 292 ? 17.138 11.974 -27.455 1.00 89.06 292 ALA A C 1
ATOM 2250 O O . ALA A 1 292 ? 17.656 13.072 -27.211 1.00 89.06 292 ALA A O 1
ATOM 2251 N N . SER A 1 293 ? 17.306 11.333 -28.616 1.00 84.56 293 SER A N 1
ATOM 2252 C CA . SER A 1 293 ? 17.985 11.921 -29.775 1.00 84.56 293 SER A CA 1
ATOM 2253 C C . SER A 1 293 ? 17.228 13.148 -30.293 1.00 84.56 293 SER A C 1
ATOM 2255 O O . SER A 1 293 ? 16.024 13.288 -30.069 1.00 84.56 293 SER A O 1
ATOM 2257 N N . GLU A 1 294 ? 17.913 14.044 -31.010 1.00 82.38 294 GLU A N 1
ATOM 2258 C CA . GLU A 1 294 ? 17.290 15.261 -31.554 1.00 82.38 294 GLU A CA 1
ATOM 2259 C C . GLU A 1 294 ? 16.112 14.958 -32.486 1.00 82.38 294 GLU A C 1
ATOM 2261 O O . GLU A 1 294 ? 15.061 15.590 -32.366 1.00 82.38 294 GLU A O 1
ATOM 2266 N N . SER A 1 295 ? 16.243 13.935 -33.334 1.00 83.75 295 SER A N 1
ATOM 2267 C CA . SER A 1 295 ? 15.183 13.484 -34.240 1.00 83.75 295 SER A CA 1
ATOM 2268 C C . SER A 1 295 ? 13.963 12.917 -33.504 1.00 83.75 295 SER A C 1
ATOM 2270 O O . SER A 1 295 ? 12.834 13.101 -33.956 1.00 83.75 295 SER A O 1
ATOM 2272 N N . ALA A 1 296 ? 14.152 12.289 -32.338 1.00 83.38 296 ALA A N 1
ATOM 2273 C CA . ALA A 1 296 ? 13.060 11.727 -31.544 1.00 83.38 296 ALA A CA 1
ATOM 2274 C C . ALA A 1 296 ? 12.269 12.788 -30.756 1.00 83.38 296 ALA A C 1
ATOM 2276 O O . ALA A 1 296 ? 11.123 12.544 -30.369 1.00 83.38 296 ALA A O 1
ATOM 2277 N N . ARG A 1 297 ? 12.835 13.984 -30.521 1.00 86.38 297 ARG A N 1
ATOM 2278 C CA . ARG A 1 297 ? 12.210 15.005 -29.657 1.00 86.38 297 ARG A CA 1
ATOM 2279 C C . ARG A 1 297 ? 10.864 15.488 -30.176 1.00 86.38 297 ARG A C 1
ATOM 2281 O O . ARG A 1 297 ? 9.961 15.712 -29.374 1.00 86.38 297 ARG A O 1
ATOM 2288 N N . ALA A 1 298 ? 10.726 15.658 -31.491 1.00 87.19 298 ALA A N 1
ATOM 2289 C CA . ALA A 1 298 ? 9.461 16.067 -32.094 1.00 87.19 298 ALA A CA 1
ATOM 2290 C C . ALA A 1 298 ? 8.368 15.026 -31.809 1.00 87.19 298 ALA A C 1
ATOM 2292 O O . ALA A 1 298 ? 7.300 15.381 -31.318 1.00 87.19 298 ALA A O 1
ATOM 2293 N N . GLY A 1 299 ? 8.680 13.739 -32.002 1.00 87.94 299 GLY A N 1
ATOM 2294 C CA . GLY A 1 299 ? 7.778 12.632 -31.689 1.00 87.94 299 GLY A CA 1
ATOM 2295 C C . GLY A 1 299 ? 7.398 12.576 -30.208 1.00 87.94 299 GLY A C 1
ATOM 2296 O O . GLY A 1 299 ? 6.220 12.467 -29.890 1.00 87.94 299 GLY A O 1
ATOM 2297 N N . LEU A 1 300 ? 8.358 12.737 -29.295 1.00 90.69 300 LEU A N 1
ATOM 2298 C CA . LEU A 1 300 ? 8.088 12.738 -27.851 1.00 90.69 300 LEU A CA 1
ATOM 2299 C C . LEU A 1 300 ? 7.213 13.925 -27.416 1.00 90.69 300 LEU A C 1
ATOM 2301 O O . LEU A 1 300 ? 6.346 13.766 -26.562 1.00 90.69 300 LEU A O 1
ATOM 2305 N N . LYS A 1 301 ? 7.359 15.101 -28.039 1.00 90.38 301 LYS A N 1
ATOM 2306 C CA . LYS A 1 301 ? 6.472 16.245 -27.769 1.00 90.38 301 LYS A CA 1
ATOM 2307 C C . LYS A 1 301 ? 5.021 15.979 -28.164 1.00 90.38 301 LYS A C 1
ATOM 2309 O O . LYS A 1 301 ? 4.119 16.421 -27.461 1.00 90.38 301 LYS A O 1
ATOM 2314 N N . THR A 1 302 ? 4.783 15.212 -29.234 1.00 91.94 302 THR A N 1
ATOM 2315 C CA . THR A 1 302 ? 3.410 14.820 -29.619 1.00 91.94 302 THR A CA 1
ATOM 2316 C C . THR A 1 302 ? 2.723 13.939 -28.577 1.00 91.94 302 THR A C 1
ATOM 2318 O O . THR A 1 302 ? 1.500 13.921 -28.519 1.00 91.94 302 THR A O 1
ATOM 2321 N N . LEU A 1 303 ? 3.495 13.263 -27.717 1.00 90.38 303 LEU A N 1
ATOM 2322 C CA . LEU A 1 303 ? 2.972 12.477 -26.598 1.00 90.38 303 LEU A CA 1
ATOM 2323 C C . LEU A 1 303 ? 2.595 13.337 -25.382 1.00 90.38 303 LEU A C 1
ATOM 2325 O O . LEU A 1 303 ? 2.077 12.810 -24.405 1.00 90.38 303 LEU A O 1
ATOM 2329 N N . GLY A 1 304 ? 2.873 14.645 -25.416 1.00 91.44 304 GLY A N 1
ATOM 2330 C CA . GLY A 1 304 ? 2.601 15.575 -24.319 1.00 91.44 304 GLY A CA 1
ATOM 2331 C C . GLY A 1 304 ? 3.814 15.918 -23.451 1.00 91.44 304 GLY A C 1
ATOM 2332 O O . GLY A 1 304 ? 3.655 16.610 -22.444 1.00 91.44 304 GLY A O 1
ATOM 2333 N N . LEU A 1 305 ? 5.026 15.486 -23.826 1.00 94.88 305 LEU A N 1
ATOM 2334 C CA . LEU A 1 305 ? 6.252 16.004 -23.214 1.00 94.88 305 LEU A CA 1
ATOM 2335 C C . LEU A 1 305 ? 6.497 17.447 -23.657 1.00 94.88 305 LEU A C 1
ATOM 2337 O O . LEU A 1 305 ? 6.219 17.833 -24.792 1.00 94.88 305 LEU A O 1
ATOM 2341 N N . PHE A 1 306 ? 7.104 18.235 -22.782 1.00 92.88 306 PHE A N 1
ATOM 2342 C CA . PHE A 1 306 ? 7.500 19.605 -23.087 1.00 92.88 306 PHE A CA 1
ATOM 2343 C C . PHE A 1 306 ? 9.001 19.775 -22.895 1.00 92.88 306 PHE A C 1
ATOM 2345 O O . PHE A 1 306 ? 9.641 19.015 -22.171 1.00 92.88 306 PHE A O 1
ATOM 2352 N N . SER A 1 307 ? 9.589 20.739 -23.600 1.00 92.06 307 SER A N 1
ATOM 2353 C CA . SER A 1 307 ? 11.030 20.970 -23.555 1.00 92.06 307 SER A CA 1
ATOM 2354 C C . SER A 1 307 ? 11.358 22.351 -23.027 1.00 92.06 307 SER A C 1
ATOM 2356 O O . SER A 1 307 ? 10.740 23.320 -23.458 1.00 92.06 307 SER A O 1
ATOM 2358 N N . GLU A 1 308 ? 12.407 22.445 -22.224 1.00 92.62 308 GLU A N 1
ATOM 2359 C CA . GLU A 1 308 ? 12.972 23.712 -21.767 1.00 92.62 308 GLU A CA 1
ATOM 2360 C C . GLU A 1 308 ? 14.471 23.748 -22.034 1.00 92.62 308 GLU A C 1
ATOM 2362 O O . GLU A 1 308 ? 15.145 22.717 -22.013 1.00 92.62 308 GLU A O 1
ATOM 2367 N N . VAL A 1 309 ? 15.001 24.945 -22.275 1.00 91.06 309 VAL A N 1
ATOM 2368 C CA . VAL A 1 309 ? 16.444 25.158 -22.388 1.00 91.06 309 VAL A CA 1
ATOM 2369 C C . VAL A 1 309 ? 16.970 25.568 -21.018 1.00 91.06 309 VAL A C 1
ATOM 2371 O O . VAL A 1 309 ? 16.685 26.660 -20.541 1.00 91.06 309 VAL A O 1
ATOM 2374 N N . ILE A 1 310 ? 17.739 24.687 -20.380 1.00 87.56 310 ILE A N 1
ATOM 2375 C CA . ILE A 1 310 ? 18.336 24.909 -19.058 1.00 87.56 310 ILE A CA 1
ATOM 2376 C C . ILE A 1 310 ? 19.835 24.657 -19.181 1.00 87.56 310 ILE A C 1
ATOM 2378 O O . ILE A 1 310 ? 20.247 23.613 -19.691 1.00 87.56 310 ILE A O 1
ATOM 2382 N N . SER A 1 311 ? 20.654 25.611 -18.733 1.00 85.12 311 SER A N 1
ATOM 2383 C CA . SER A 1 311 ? 22.122 25.538 -18.830 1.00 85.12 311 SER A CA 1
ATOM 2384 C C . SER A 1 311 ? 22.600 25.182 -20.248 1.00 85.12 311 SER A C 1
ATOM 2386 O O . SER A 1 311 ? 23.413 24.278 -20.433 1.00 85.12 311 SER A O 1
ATOM 2388 N N . TYR A 1 312 ? 22.046 25.869 -21.256 1.00 88.38 312 TYR A N 1
ATOM 2389 C CA . TYR A 1 312 ? 22.344 25.689 -22.688 1.00 88.38 312 TYR A CA 1
ATOM 2390 C C . TYR A 1 312 ? 22.012 24.304 -23.267 1.00 88.38 312 TYR A C 1
ATOM 2392 O O . TYR A 1 312 ? 22.416 23.983 -24.383 1.00 88.38 312 TYR A O 1
ATOM 2400 N N . ARG A 1 313 ? 21.246 23.475 -22.547 1.00 86.88 313 ARG A N 1
ATOM 2401 C CA . ARG A 1 313 ? 20.779 22.168 -23.025 1.00 86.88 313 ARG A CA 1
ATOM 2402 C C . ARG A 1 313 ? 19.259 22.132 -23.083 1.00 86.88 313 ARG A C 1
ATOM 2404 O O . ARG A 1 313 ? 18.586 22.511 -22.130 1.00 86.88 313 ARG A O 1
ATOM 2411 N N . THR A 1 314 ? 18.720 21.632 -24.193 1.00 89.50 314 THR A N 1
ATOM 2412 C CA . THR A 1 314 ? 17.284 21.336 -24.302 1.00 89.50 314 THR A CA 1
ATOM 2413 C C . THR A 1 314 ? 16.987 20.047 -23.545 1.00 89.50 314 THR A C 1
ATOM 2415 O O . THR A 1 314 ? 17.444 18.974 -23.941 1.00 89.50 314 THR A O 1
ATOM 2418 N N . ARG A 1 315 ? 16.224 20.160 -22.463 1.00 92.88 315 ARG A N 1
ATOM 2419 C CA . ARG A 1 315 ? 15.792 19.060 -21.594 1.00 92.88 315 ARG A CA 1
ATOM 2420 C C . ARG A 1 315 ? 14.309 18.787 -21.824 1.00 92.88 315 ARG A C 1
ATOM 2422 O O . ARG A 1 315 ? 13.567 19.713 -22.146 1.00 92.88 315 ARG A O 1
ATOM 2429 N N . LEU A 1 316 ? 13.890 17.529 -21.708 1.00 95.00 316 LEU A N 1
ATOM 2430 C CA . LEU A 1 316 ? 12.515 17.078 -21.943 1.00 95.00 316 LEU A CA 1
ATOM 2431 C C . LEU A 1 316 ? 11.878 16.648 -20.626 1.00 95.00 316 LEU A C 1
ATOM 2433 O O . LEU A 1 316 ? 12.445 15.841 -19.897 1.00 95.00 316 LEU A O 1
ATOM 2437 N N . PHE A 1 317 ? 10.685 17.152 -20.345 1.00 95.62 317 PHE A N 1
ATOM 2438 C CA . PHE A 1 317 ? 9.982 16.921 -19.093 1.00 95.62 317 PHE A CA 1
ATOM 2439 C C . PHE A 1 317 ? 8.601 16.322 -19.330 1.00 95.62 317 PHE A C 1
ATOM 2441 O O . PHE A 1 317 ? 7.922 16.630 -20.314 1.00 95.62 317 PHE A O 1
ATOM 2448 N N . ILE A 1 318 ? 8.194 15.479 -18.387 1.00 95.31 318 ILE A N 1
ATOM 2449 C CA . ILE A 1 318 ? 6.834 14.962 -18.275 1.00 95.31 318 ILE A CA 1
ATOM 2450 C C . ILE A 1 318 ? 6.036 15.940 -17.390 1.00 95.31 318 ILE A C 1
ATOM 2452 O O . ILE A 1 318 ? 6.558 16.368 -16.355 1.00 95.31 318 ILE A O 1
ATOM 2456 N N . PRO A 1 319 ? 4.809 16.346 -17.781 1.00 92.50 319 PRO A N 1
ATOM 2457 C CA . PRO A 1 319 ? 3.967 17.240 -16.982 1.00 92.50 319 PRO A CA 1
ATOM 2458 C C . PRO A 1 319 ? 3.727 16.728 -15.561 1.00 92.50 319 PRO A C 1
ATOM 2460 O O . PRO A 1 319 ? 3.583 15.529 -15.348 1.00 92.50 319 PRO A O 1
ATOM 2463 N N . ALA A 1 320 ? 3.641 17.649 -14.599 1.00 85.94 320 ALA A N 1
ATOM 2464 C CA . ALA A 1 320 ? 3.295 17.315 -13.222 1.00 85.94 320 ALA A CA 1
ATOM 2465 C C . ALA A 1 320 ? 1.806 16.933 -13.072 1.00 85.94 320 ALA A C 1
ATOM 2467 O O . ALA A 1 320 ? 0.963 17.315 -13.889 1.00 85.94 320 ALA A O 1
ATOM 2468 N N . GLY A 1 321 ? 1.472 16.224 -11.990 1.00 81.81 321 GLY A N 1
ATOM 2469 C CA . GLY A 1 321 ? 0.096 15.834 -11.660 1.00 81.81 321 GLY A CA 1
ATOM 2470 C C . GLY A 1 321 ? -0.456 14.692 -12.520 1.00 81.81 321 GLY A C 1
ATOM 2471 O O . GLY A 1 321 ? 0.300 13.910 -13.092 1.00 81.81 321 GLY A O 1
ATOM 2472 N N . GLU A 1 322 ? -1.785 14.596 -12.613 1.00 76.69 322 GLU A N 1
ATOM 2473 C CA . GLU A 1 322 ? -2.491 13.485 -13.281 1.00 76.69 322 GLU A CA 1
ATOM 2474 C C . GLU A 1 322 ? -2.122 13.334 -14.765 1.00 76.69 322 GLU A C 1
ATOM 2476 O O . GLU A 1 322 ? -2.009 12.219 -15.271 1.00 76.69 322 GLU A O 1
ATOM 2481 N N . ARG A 1 323 ? -1.830 14.449 -15.453 1.00 87.94 323 ARG A N 1
ATOM 2482 C CA . ARG A 1 323 ? -1.347 14.424 -16.845 1.00 87.94 323 ARG A CA 1
ATOM 2483 C C . ARG A 1 323 ? -0.022 13.683 -17.000 1.00 87.94 323 ARG A C 1
ATOM 2485 O O . ARG A 1 323 ? 0.223 13.127 -18.066 1.00 87.94 323 ARG A O 1
ATOM 2492 N N . GLY A 1 324 ? 0.821 13.664 -15.971 1.00 89.94 324 GLY A N 1
ATOM 2493 C CA . GLY A 1 324 ? 2.109 12.982 -16.021 1.00 89.94 324 GLY A CA 1
ATOM 2494 C C . GLY A 1 324 ? 1.974 11.476 -16.213 1.00 89.94 324 GLY A C 1
ATOM 2495 O O . GLY A 1 324 ? 2.677 10.901 -17.043 1.00 89.94 324 GLY A O 1
ATOM 2496 N N . ALA A 1 325 ? 1.008 10.856 -15.531 1.00 90.19 325 ALA A N 1
ATOM 2497 C CA . ALA A 1 325 ? 0.702 9.436 -15.684 1.00 90.19 325 ALA A CA 1
ATOM 2498 C C . ALA A 1 325 ? 0.208 9.104 -17.102 1.00 90.19 325 ALA A C 1
ATOM 2500 O O . ALA A 1 325 ? 0.665 8.133 -17.702 1.00 90.19 325 ALA A O 1
ATOM 2501 N N . THR A 1 326 ? -0.672 9.936 -17.672 1.00 92.19 326 THR A N 1
ATOM 2502 C CA . THR A 1 326 ? -1.173 9.761 -19.047 1.00 92.19 326 THR A CA 1
ATOM 2503 C C . THR A 1 326 ? -0.061 9.897 -20.086 1.00 92.19 326 THR A C 1
ATOM 2505 O O . THR A 1 326 ? 0.034 9.083 -21.000 1.00 92.19 326 THR A O 1
ATOM 2508 N N . VAL A 1 327 ? 0.811 10.899 -19.940 1.00 93.25 327 VAL A N 1
ATOM 2509 C CA . VAL A 1 327 ? 1.951 11.083 -20.849 1.00 93.25 327 VAL A CA 1
ATOM 2510 C C . VAL A 1 327 ? 2.927 9.913 -20.733 1.00 93.25 327 VAL A C 1
ATOM 2512 O O . VAL A 1 327 ? 3.398 9.411 -21.751 1.00 93.25 327 VAL A O 1
ATOM 2515 N N . LEU A 1 328 ? 3.205 9.431 -19.517 1.00 92.12 328 LEU A N 1
ATOM 2516 C CA . LEU A 1 328 ? 4.069 8.267 -19.322 1.00 92.12 328 LEU A CA 1
ATOM 2517 C C . LEU A 1 328 ? 3.463 6.991 -19.929 1.00 92.12 328 LEU A C 1
ATOM 2519 O O . LEU A 1 328 ? 4.203 6.190 -20.494 1.00 92.12 328 LEU A O 1
ATOM 2523 N N . ALA A 1 329 ? 2.135 6.835 -19.898 1.00 90.69 329 ALA A N 1
ATOM 2524 C CA . ALA A 1 329 ? 1.446 5.733 -20.572 1.00 90.69 329 ALA A CA 1
ATOM 2525 C C . ALA A 1 329 ? 1.693 5.755 -22.086 1.00 90.69 329 ALA A C 1
ATOM 2527 O O . ALA A 1 329 ? 2.140 4.762 -22.655 1.00 90.69 329 ALA A O 1
ATOM 2528 N N . ALA A 1 330 ? 1.508 6.916 -22.717 1.00 91.31 330 ALA A N 1
ATOM 2529 C CA . ALA A 1 330 ? 1.759 7.089 -24.146 1.00 91.31 330 ALA A CA 1
ATOM 2530 C C . ALA A 1 330 ? 3.243 6.880 -24.515 1.00 91.31 330 ALA A C 1
ATOM 2532 O O . ALA A 1 330 ? 3.569 6.435 -25.617 1.00 91.31 330 ALA A O 1
ATOM 2533 N N . VAL A 1 331 ? 4.164 7.179 -23.590 1.00 91.38 331 VAL A N 1
ATOM 2534 C CA . VAL A 1 331 ? 5.585 6.843 -23.745 1.00 91.38 331 VAL A CA 1
ATOM 2535 C C . VAL A 1 331 ? 5.795 5.330 -23.700 1.00 91.38 331 VAL A C 1
ATOM 2537 O O . VAL A 1 331 ? 6.507 4.824 -24.560 1.00 91.38 331 VAL A O 1
ATOM 2540 N N . PHE A 1 332 ? 5.173 4.607 -22.765 1.00 89.69 332 PHE A N 1
ATOM 2541 C CA . PHE A 1 332 ? 5.312 3.148 -22.646 1.00 89.69 332 PHE A CA 1
ATOM 2542 C C . PHE A 1 332 ? 4.792 2.392 -23.871 1.00 89.69 332 PHE A C 1
ATOM 2544 O O . PHE A 1 332 ? 5.400 1.399 -24.265 1.00 89.69 332 PHE A O 1
ATOM 2551 N N . GLU A 1 333 ? 3.736 2.891 -24.518 1.00 87.62 333 GLU A N 1
ATOM 2552 C CA . GLU A 1 333 ? 3.220 2.323 -25.773 1.00 87.62 333 GLU A CA 1
ATOM 2553 C C . GLU A 1 333 ? 4.258 2.334 -26.906 1.00 87.62 333 GLU A C 1
ATOM 2555 O O . GLU A 1 333 ? 4.267 1.443 -27.753 1.00 87.62 333 GLU A O 1
ATOM 2560 N N . ARG A 1 334 ? 5.146 3.336 -26.931 1.00 85.88 334 ARG A N 1
ATOM 2561 C CA . ARG A 1 334 ? 6.191 3.476 -27.963 1.00 85.88 334 ARG A CA 1
ATOM 2562 C C . ARG A 1 334 ? 7.562 2.984 -27.510 1.00 85.88 334 ARG A C 1
ATOM 2564 O O . ARG A 1 334 ? 8.378 2.579 -28.334 1.00 85.88 334 ARG A O 1
ATOM 2571 N N . HIS A 1 335 ? 7.821 3.047 -26.212 1.00 85.19 335 HIS A N 1
ATOM 2572 C CA . HIS A 1 335 ? 9.089 2.734 -25.575 1.00 85.19 335 HIS A CA 1
ATOM 2573 C C . HIS A 1 335 ? 8.819 1.859 -24.357 1.00 85.19 335 HIS A C 1
ATOM 2575 O O . HIS A 1 335 ? 8.594 2.363 -23.257 1.00 85.19 335 HIS A O 1
ATOM 2581 N N . ALA A 1 336 ? 8.861 0.542 -24.563 1.00 80.31 336 ALA A N 1
ATOM 2582 C CA . ALA A 1 336 ? 8.612 -0.426 -23.504 1.00 80.31 336 ALA A CA 1
ATOM 2583 C C . ALA A 1 336 ? 9.509 -0.166 -22.283 1.00 80.31 336 ALA A C 1
ATOM 2585 O O . ALA A 1 336 ? 10.711 0.085 -22.425 1.00 80.31 336 ALA A O 1
ATOM 2586 N N . LEU A 1 337 ? 8.925 -0.244 -21.087 1.00 82.06 337 LEU A N 1
ATOM 2587 C CA . LEU A 1 337 ? 9.674 -0.233 -19.836 1.00 82.06 337 LEU A CA 1
ATOM 2588 C C . LEU A 1 337 ? 10.565 -1.477 -19.779 1.00 82.06 337 LEU A C 1
ATOM 2590 O O . LEU A 1 337 ? 10.068 -2.598 -19.840 1.00 82.06 337 LEU A O 1
ATOM 2594 N N . LEU A 1 338 ? 11.876 -1.270 -19.665 1.00 73.81 338 LEU A N 1
ATOM 2595 C CA . LEU A 1 338 ? 12.850 -2.354 -19.570 1.00 73.81 338 LEU A CA 1
ATOM 2596 C C . LEU A 1 338 ? 13.235 -2.640 -18.123 1.00 73.81 338 LEU A C 1
ATOM 2598 O O . LEU A 1 338 ? 13.377 -3.800 -17.759 1.00 73.81 338 LEU A O 1
ATOM 2602 N N . ARG A 1 339 ? 13.464 -1.588 -17.325 1.00 73.25 339 ARG A N 1
ATOM 2603 C CA . ARG A 1 339 ? 13.948 -1.703 -15.942 1.00 73.25 339 ARG A CA 1
ATOM 2604 C C . ARG A 1 339 ? 13.410 -0.565 -15.082 1.00 73.25 339 ARG A C 1
ATOM 2606 O O . ARG A 1 339 ? 13.332 0.575 -15.538 1.00 73.25 339 ARG A O 1
ATOM 2613 N N . CYS A 1 340 ? 13.147 -0.844 -13.816 1.00 75.75 340 CYS A N 1
ATOM 2614 C CA . CYS A 1 340 ? 12.910 0.134 -12.760 1.00 75.75 340 CYS A CA 1
ATOM 2615 C C . CYS A 1 340 ? 14.043 -0.017 -11.752 1.00 75.75 340 CYS A C 1
ATOM 2617 O O . CYS A 1 340 ? 14.265 -1.092 -11.199 1.00 75.75 340 CYS A O 1
ATOM 2619 N N . VAL A 1 341 ? 14.796 1.054 -11.552 1.00 76.44 341 VAL A N 1
ATOM 2620 C CA . VAL A 1 341 ? 15.988 1.073 -10.711 1.00 76.44 341 VAL A CA 1
ATOM 2621 C C . VAL A 1 341 ? 15.713 1.978 -9.526 1.00 76.44 341 VAL A C 1
ATOM 2623 O O . VAL A 1 341 ? 15.209 3.087 -9.715 1.00 76.44 341 VAL A O 1
ATOM 2626 N N . ALA A 1 342 ? 16.089 1.537 -8.323 1.00 69.44 342 ALA A N 1
ATOM 2627 C CA . ALA A 1 342 ? 16.043 2.379 -7.133 1.00 69.44 342 ALA A CA 1
ATOM 2628 C C . ALA A 1 342 ? 16.739 3.716 -7.416 1.00 69.44 342 ALA A C 1
ATOM 2630 O O . ALA A 1 342 ? 17.884 3.757 -7.890 1.00 69.44 342 ALA A O 1
ATOM 2631 N N . ALA A 1 343 ? 16.038 4.812 -7.142 1.00 66.31 343 ALA A N 1
ATOM 2632 C CA . ALA A 1 343 ? 16.646 6.123 -7.219 1.00 66.31 343 ALA A CA 1
ATOM 2633 C C . ALA A 1 343 ? 17.741 6.179 -6.150 1.00 66.31 343 ALA A C 1
ATOM 2635 O O . ALA A 1 343 ? 17.466 6.102 -4.955 1.00 66.31 343 ALA A O 1
ATOM 2636 N N . HIS A 1 344 ? 18.999 6.269 -6.576 1.00 52.31 344 HIS A N 1
ATOM 2637 C CA . HIS A 1 344 ? 20.073 6.523 -5.632 1.00 52.31 344 HIS A CA 1
ATOM 2638 C C . HIS A 1 344 ? 19.858 7.937 -5.100 1.00 52.31 344 HIS A C 1
ATOM 2640 O O . HIS A 1 344 ? 19.828 8.897 -5.878 1.00 52.31 344 HIS A O 1
ATOM 2646 N N . ALA A 1 345 ? 19.674 8.056 -3.786 1.00 35.25 345 ALA A N 1
ATOM 2647 C CA . ALA A 1 345 ? 19.796 9.329 -3.104 1.00 35.25 345 ALA A CA 1
ATOM 2648 C C . ALA A 1 345 ? 21.244 9.793 -3.298 1.00 35.25 345 ALA A C 1
ATOM 2650 O O . ALA A 1 345 ? 22.145 9.383 -2.573 1.00 35.25 345 ALA A O 1
ATOM 2651 N N . HIS A 1 346 ? 21.494 10.594 -4.332 1.00 28.83 346 HIS A N 1
ATOM 2652 C CA . HIS A 1 346 ? 22.651 11.467 -4.286 1.00 28.83 346 HIS A CA 1
ATOM 2653 C C . HIS A 1 346 ? 22.348 12.490 -3.195 1.00 28.83 346 HIS A C 1
ATOM 2655 O O . HIS A 1 346 ? 21.403 13.272 -3.330 1.00 28.83 346 HIS A O 1
ATOM 2661 N N . ALA A 1 347 ? 23.090 12.331 -2.097 1.00 28.03 347 ALA A N 1
ATOM 2662 C CA . ALA A 1 347 ? 23.173 13.233 -0.959 1.00 28.03 347 ALA A CA 1
ATOM 2663 C C . ALA A 1 347 ? 23.386 14.690 -1.385 1.00 28.03 347 ALA A C 1
ATOM 2665 O O . ALA A 1 347 ? 24.046 14.909 -2.433 1.00 28.03 347 ALA A O 1
#

Radius of gyration: 26.8 Å; Cα contacts (8 Å, |Δi|>4): 573; chains: 1; bounding box: 61×53×83 Å

Mean predicted aligned error: 14.82 Å

Sequence (347 aa):
MPGLTLISESGAMLEELPPIGRFLNRVLALRIAMQNRLFEAFEERLALVIEGAISAGVYDVGVEVLTAESFTVTDREVAYTHPASGAHTHLLTIAERRRLRPLDLATALDMIADGYVPVVNAKSGRPALMGKAASETREDGSVVARVRLVRPLQRQLLDRDQYARSHFAEVTLDAFRASWQAELASLPEFDERTLYVVTGLLLPIWDRLPGIDLRVFRLVTDAGERIVGRVVDPEDLHVTREKLNLGAGTAMAPAEAYAAVIGGRASLQLAGGLQVKRVRVMNENRVELIGASESARAGLKTLGLFSEVISYRTRLFIPAGERGATVLAAVFERHALLRCVAAHAHA